Protein AF-A0A317SER2-F1 (afdb_monomer_lite)

Foldseek 3Di:
DDPPPPPPPDDFLLVLLVLLLVLLCLALLQELADPPQVVLSVLSLVLSLLSLVLCVQLCSLVPCPDNHDPSVVVCVPPVLSVLSSVLSVVSNCCSVPPVCCCPQQQKDFDDDPPDDPDPPPRDPVNVVSVVVSVVVVVVSCPDVPDDPPCPPPSPSGRIYRRDNVSNVVVSVSSVVSSVSSVVSPD

Secondary structure (DSSP, 8-state):
---------S-THHHHHHHHHHHHHHHHTT----TT-HHHHHHHHHHHHHHHHHHHHTTTTS--SSSTTHHHHHHTSHHHHHHHHHHHHHHHHHHH-HHHHHHTT-EEEE---TT--------HHHHHHHHHHHHHHHHHH-STTS-----TTS---EEEES-HHHHHHHHHHHHHHHHHHHHT--

Radius of gyration: 17.43 Å; chains: 1; bounding box: 41×38×54 Å

Structure (mmCIF, N/CA/C/O backbone):
data_AF-A0A317SER2-F1
#
_entry.id   AF-A0A317SER2-F1
#
loop_
_atom_site.group_PDB
_atom_site.id
_atom_site.type_symbol
_atom_site.label_atom_id
_atom_site.label_alt_id
_atom_site.label_comp_id
_atom_site.label_asym_id
_atom_site.label_entity_id
_atom_site.label_seq_id
_atom_site.pdbx_PDB_ins_code
_atom_site.Cartn_x
_atom_site.Cartn_y
_atom_site.Cartn_z
_atom_site.occupancy
_atom_site.B_iso_or_equiv
_atom_site.auth_seq_id
_atom_site.auth_comp_id
_atom_s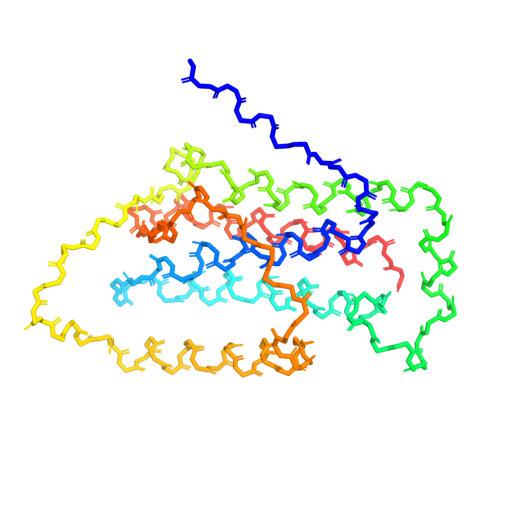ite.auth_asym_id
_atom_site.auth_atom_id
_atom_site.pdbx_PDB_model_num
ATOM 1 N N . MET A 1 1 ? -10.309 26.113 1.802 1.00 35.06 1 MET A N 1
ATOM 2 C CA . MET A 1 1 ? -8.865 26.349 2.024 1.00 35.06 1 MET A CA 1
ATOM 3 C C . MET A 1 1 ? -8.398 25.116 2.776 1.00 35.06 1 MET A C 1
ATOM 5 O O . MET A 1 1 ? -8.977 24.864 3.815 1.00 35.06 1 MET A O 1
ATOM 9 N N . GLU A 1 2 ? -7.559 24.222 2.274 1.00 30.69 2 GLU A N 1
ATOM 10 C CA . GLU A 1 2 ? -6.533 24.292 1.235 1.00 30.69 2 GLU A CA 1
ATOM 11 C C . GLU A 1 2 ? -6.626 23.046 0.342 1.00 30.69 2 GLU A C 1
ATOM 13 O O . GLU A 1 2 ? -6.864 21.941 0.820 1.00 30.69 2 GLU A O 1
ATOM 18 N N . VAL A 1 3 ? -6.447 23.218 -0.966 1.00 35.00 3 VAL A N 1
ATOM 19 C CA . VAL A 1 3 ? -6.121 22.102 -1.855 1.00 35.00 3 VAL A CA 1
ATOM 20 C C . VAL A 1 3 ? -4.692 21.692 -1.522 1.00 35.00 3 VAL A C 1
ATOM 22 O O . VAL A 1 3 ? -3.749 22.370 -1.922 1.00 35.00 3 VAL A O 1
ATOM 25 N N . ALA A 1 4 ? -4.529 20.606 -0.768 1.00 37.19 4 ALA A N 1
ATOM 26 C CA . ALA A 1 4 ? -3.243 19.942 -0.613 1.00 37.19 4 ALA A CA 1
ATOM 27 C C . ALA A 1 4 ? -2.902 19.262 -1.947 1.00 37.19 4 ALA A C 1
ATOM 29 O O . ALA A 1 4 ? -3.055 18.059 -2.138 1.00 37.19 4 ALA A O 1
ATOM 30 N N . SER A 1 5 ? -2.510 20.066 -2.933 1.00 40.19 5 SER A N 1
ATOM 31 C CA . SER A 1 5 ? -1.852 19.583 -4.134 1.00 40.19 5 SER A CA 1
ATOM 32 C C . SER A 1 5 ? -0.444 19.167 -3.729 1.00 40.19 5 SER A C 1
ATOM 34 O O . SER A 1 5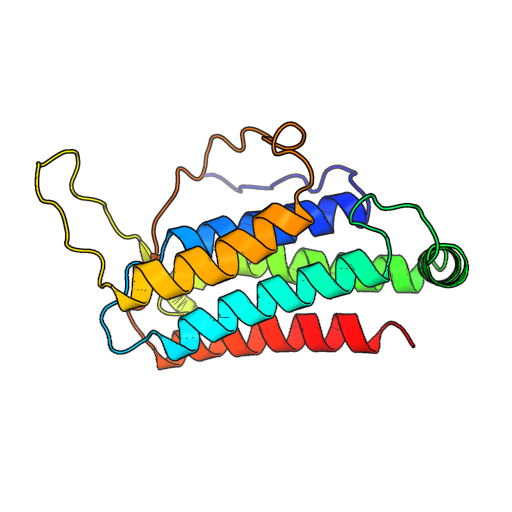 ? 0.500 19.951 -3.846 1.00 40.19 5 SER A O 1
ATOM 36 N N . THR A 1 6 ? -0.308 17.952 -3.198 1.00 46.72 6 THR A N 1
ATOM 37 C CA . THR A 1 6 ? 1.001 17.347 -2.984 1.00 46.72 6 THR A CA 1
ATOM 38 C C . THR A 1 6 ? 1.610 17.153 -4.360 1.00 46.72 6 THR A C 1
ATOM 40 O O . THR A 1 6 ? 1.170 16.339 -5.174 1.00 46.72 6 THR A O 1
ATOM 43 N N . VAL A 1 7 ? 2.578 18.009 -4.656 1.00 42.91 7 VAL A N 1
ATOM 44 C CA . VAL A 1 7 ? 3.359 17.969 -5.876 1.00 42.91 7 VAL A CA 1
ATOM 45 C C . VAL A 1 7 ? 4.003 16.584 -5.947 1.00 42.91 7 VAL A C 1
ATOM 47 O O . VAL A 1 7 ? 4.875 16.257 -5.146 1.00 42.91 7 VAL A O 1
ATOM 50 N N . ILE A 1 8 ? 3.574 15.755 -6.902 1.00 47.84 8 ILE A N 1
ATOM 51 C CA . ILE A 1 8 ? 4.295 14.541 -7.304 1.00 47.84 8 ILE A CA 1
ATOM 52 C C . ILE A 1 8 ? 5.538 15.026 -8.065 1.00 47.84 8 ILE A C 1
ATOM 54 O O . ILE A 1 8 ? 5.605 14.992 -9.292 1.00 47.84 8 ILE A O 1
ATOM 58 N N . THR A 1 9 ? 6.502 15.615 -7.359 1.00 41.88 9 THR A N 1
ATOM 59 C CA . THR A 1 9 ? 7.707 16.168 -7.978 1.00 41.88 9 THR A CA 1
ATOM 60 C C . THR A 1 9 ? 8.677 15.033 -8.276 1.00 41.88 9 THR A C 1
ATOM 62 O O . THR A 1 9 ? 9.353 14.512 -7.390 1.00 41.88 9 THR A O 1
ATOM 65 N N . THR A 1 10 ? 8.755 14.679 -9.561 1.00 41.88 10 THR A N 1
ATOM 66 C CA . THR A 1 10 ? 9.953 14.216 -10.300 1.00 41.88 10 THR A CA 1
ATOM 67 C C . THR A 1 10 ? 10.721 12.983 -9.821 1.00 41.88 10 THR A C 1
ATOM 69 O O . THR A 1 10 ? 11.695 12.595 -10.463 1.00 41.88 10 THR A O 1
ATOM 72 N N . ALA A 1 11 ? 10.331 12.316 -8.746 1.00 53.22 11 ALA A N 1
ATOM 73 C CA . ALA A 1 11 ? 10.964 11.067 -8.371 1.00 53.22 11 ALA A CA 1
ATOM 74 C C . ALA A 1 11 ? 10.290 9.964 -9.196 1.00 53.22 11 ALA A C 1
ATOM 76 O O . ALA A 1 11 ? 9.112 9.697 -8.990 1.00 53.22 11 ALA A O 1
ATOM 77 N N . GLY A 1 12 ? 10.992 9.384 -10.177 1.00 75.19 12 GLY A N 1
ATOM 78 C CA . GLY A 1 12 ? 10.482 8.276 -11.000 1.00 75.19 12 GLY A CA 1
ATOM 79 C C . GLY A 1 12 ? 9.990 7.081 -10.164 1.00 75.19 12 GLY A C 1
ATOM 80 O O . GLY A 1 12 ? 9.873 7.170 -8.950 1.00 75.19 12 GLY A O 1
ATOM 81 N N . VAL A 1 13 ? 9.736 5.926 -10.779 1.00 82.94 13 VAL A N 1
ATOM 82 C CA . VAL A 1 13 ? 9.144 4.741 -10.111 1.00 82.94 13 VAL A CA 1
ATOM 83 C C . VAL A 1 13 ? 9.723 4.443 -8.711 1.00 82.94 13 VAL A C 1
ATOM 85 O O . VAL A 1 13 ? 8.960 4.216 -7.779 1.00 82.94 13 VAL A O 1
ATOM 88 N N . VAL A 1 14 ? 11.045 4.565 -8.518 1.00 81.25 14 VAL A N 1
ATOM 89 C CA . VAL A 1 14 ? 11.724 4.442 -7.207 1.00 81.25 14 VAL A CA 1
ATOM 90 C C . VAL A 1 14 ? 11.146 5.385 -6.140 1.00 81.25 14 VAL A C 1
ATOM 92 O O . VAL A 1 14 ? 10.965 5.003 -4.988 1.00 81.25 14 VAL A O 1
ATOM 95 N N . GLY A 1 15 ? 10.907 6.648 -6.483 1.00 79.75 15 GLY A N 1
ATOM 96 C CA . GLY A 1 15 ? 10.359 7.648 -5.573 1.00 79.75 15 GLY A CA 1
ATOM 97 C C . GLY A 1 15 ? 8.935 7.335 -5.157 1.00 79.75 15 GLY A C 1
ATOM 98 O O . GLY A 1 15 ? 8.666 7.262 -3.964 1.00 79.75 15 GLY A O 1
ATOM 99 N N . LEU A 1 16 ? 8.070 7.084 -6.142 1.00 85.31 16 LEU A N 1
ATOM 100 C CA . LEU A 1 16 ? 6.682 6.679 -5.912 1.00 85.31 16 LEU A CA 1
ATOM 101 C C . LEU A 1 16 ? 6.595 5.405 -5.070 1.00 85.31 16 LEU A C 1
ATOM 103 O O . LEU A 1 16 ? 5.765 5.327 -4.177 1.00 85.31 16 LEU A O 1
ATOM 107 N N . PHE A 1 17 ? 7.481 4.440 -5.312 1.00 86.88 17 PHE A N 1
ATOM 108 C CA . PHE A 1 17 ? 7.568 3.214 -4.528 1.00 86.88 17 PHE A CA 1
ATOM 109 C C . PHE A 1 17 ? 7.906 3.494 -3.060 1.00 86.88 17 PHE A C 1
ATOM 111 O O . PHE A 1 17 ? 7.219 3.012 -2.164 1.00 86.88 17 PHE A O 1
ATOM 118 N N . ASN A 1 18 ? 8.922 4.324 -2.804 1.00 83.31 18 ASN A N 1
ATOM 119 C CA . ASN A 1 18 ? 9.279 4.707 -1.437 1.00 83.31 18 ASN A CA 1
ATOM 120 C C . ASN A 1 18 ? 8.138 5.466 -0.743 1.00 83.31 18 ASN A C 1
ATOM 122 O O . ASN A 1 18 ? 7.844 5.174 0.412 1.00 83.31 18 ASN A O 1
ATOM 126 N N . THR A 1 19 ? 7.474 6.390 -1.443 1.00 84.00 19 THR A N 1
ATOM 127 C CA . THR A 1 19 ? 6.312 7.113 -0.907 1.00 84.00 19 THR A CA 1
ATOM 128 C C . THR A 1 19 ? 5.148 6.166 -0.627 1.00 84.00 19 THR A C 1
ATOM 130 O O . THR A 1 19 ? 4.556 6.249 0.441 1.00 84.00 19 THR A O 1
ATOM 133 N N . ALA A 1 20 ? 4.858 5.217 -1.523 1.00 88.94 20 ALA A N 1
ATOM 134 C CA . ALA A 1 20 ? 3.832 4.201 -1.305 1.00 88.94 20 ALA A CA 1
ATOM 135 C C . ALA A 1 20 ? 4.109 3.396 -0.024 1.00 88.94 20 ALA A C 1
ATOM 137 O O . ALA A 1 20 ? 3.214 3.232 0.794 1.00 88.94 20 ALA A O 1
ATOM 138 N N . LEU A 1 21 ? 5.352 2.956 0.205 1.00 86.19 21 LEU A N 1
ATOM 139 C CA . LEU A 1 21 ? 5.732 2.263 1.444 1.00 86.19 21 LEU A CA 1
ATOM 140 C C . LEU A 1 21 ? 5.594 3.134 2.697 1.00 86.19 21 LEU A C 1
ATOM 142 O O . LEU A 1 21 ? 5.225 2.624 3.754 1.00 86.19 21 LEU A O 1
ATOM 146 N N . GLU A 1 22 ? 5.913 4.422 2.584 1.00 80.62 22 GLU A N 1
ATOM 147 C CA . GLU A 1 22 ? 5.822 5.381 3.683 1.00 80.62 22 GLU A CA 1
ATOM 148 C C . GLU A 1 22 ? 4.365 5.623 4.100 1.00 80.62 22 GLU A C 1
ATOM 150 O O . GLU A 1 22 ? 4.055 5.580 5.288 1.00 80.62 22 GLU A O 1
ATOM 155 N N . VAL A 1 23 ? 3.439 5.762 3.146 1.00 80.56 23 VAL A N 1
ATOM 156 C CA . VAL A 1 23 ? 2.019 5.978 3.476 1.00 80.56 23 VAL A CA 1
ATOM 157 C C . VAL A 1 23 ? 1.363 4.760 4.135 1.00 80.56 23 VAL A C 1
ATOM 159 O O . VAL A 1 23 ? 0.421 4.916 4.912 1.00 80.56 23 VAL A O 1
ATOM 162 N N . PHE A 1 24 ? 1.884 3.544 3.917 1.00 81.69 24 PHE A N 1
ATOM 163 C CA . PHE A 1 24 ? 1.461 2.383 4.705 1.00 81.69 24 PHE A CA 1
ATOM 164 C C . PHE A 1 24 ? 1.835 2.528 6.191 1.00 81.69 24 PHE A C 1
ATOM 166 O O . PHE A 1 24 ? 1.042 2.130 7.043 1.00 81.69 24 PHE A O 1
ATOM 173 N N . ASP A 1 25 ? 2.996 3.111 6.527 1.00 73.44 25 ASP A N 1
ATOM 174 C CA . ASP A 1 25 ? 3.402 3.334 7.928 1.00 73.44 25 ASP A CA 1
ATOM 175 C C . ASP A 1 25 ? 2.403 4.252 8.660 1.00 73.44 25 ASP A C 1
ATOM 177 O O . ASP A 1 25 ? 2.150 4.080 9.859 1.00 73.44 25 ASP A O 1
ATOM 181 N N . TYR A 1 26 ? 1.791 5.200 7.941 1.00 69.44 26 TYR A N 1
ATOM 182 C CA . TYR A 1 26 ? 0.789 6.115 8.495 1.00 69.44 26 TYR A CA 1
ATOM 183 C C . TYR A 1 26 ? -0.517 5.410 8.865 1.00 69.44 26 TYR A C 1
ATOM 185 O O . TYR A 1 26 ? -1.143 5.786 9.851 1.00 69.44 26 TYR A O 1
ATOM 193 N N . VAL A 1 27 ? -0.907 4.364 8.130 1.00 66.62 27 VAL A N 1
ATOM 194 C CA . VAL A 1 27 ? -2.104 3.558 8.434 1.00 66.62 27 VAL A CA 1
ATOM 195 C C . VAL A 1 27 ? -1.798 2.435 9.440 1.00 66.62 27 VAL A C 1
ATOM 197 O O . VAL A 1 27 ? -2.668 2.059 10.223 1.00 66.62 27 VAL A O 1
ATOM 200 N N . GLN A 1 28 ? -0.557 1.935 9.489 1.00 60.69 28 GLN A N 1
ATOM 201 C CA . GLN A 1 28 ? -0.135 0.819 10.353 1.00 60.69 28 GLN A CA 1
ATOM 202 C C . GLN A 1 28 ? 0.301 1.230 11.769 1.00 60.69 28 GLN A C 1
ATOM 204 O O . GLN A 1 28 ? -0.043 0.552 12.734 1.00 60.69 28 GLN A O 1
ATOM 209 N N . SER A 1 29 ? 0.995 2.363 11.947 1.00 50.16 29 SER A N 1
ATOM 210 C CA . SER A 1 29 ? 1.300 2.907 13.296 1.00 50.16 29 SER A CA 1
ATOM 211 C C . SER A 1 29 ? 0.042 3.356 14.061 1.00 50.16 29 SER A C 1
ATOM 213 O O . SER A 1 29 ? 0.057 3.658 15.258 1.00 50.16 29 SER A O 1
ATOM 215 N N . ALA A 1 30 ? -1.070 3.363 13.339 1.00 46.56 30 ALA A N 1
ATOM 216 C CA . ALA A 1 30 ? -2.315 4.009 13.654 1.00 46.56 30 ALA A CA 1
ATOM 217 C C . ALA A 1 30 ? -3.297 3.131 14.445 1.00 46.56 30 ALA A C 1
ATOM 219 O O . ALA A 1 30 ? -4.279 3.595 15.012 1.00 46.56 30 ALA A O 1
ATOM 220 N N . ALA A 1 31 ? -2.978 1.859 14.538 1.00 50.66 31 ALA A N 1
ATOM 221 C CA . ALA A 1 31 ? -3.925 0.777 14.544 1.00 50.66 31 ALA A CA 1
ATOM 222 C C . ALA A 1 31 ? -3.887 0.023 15.886 1.00 50.66 31 ALA A C 1
ATOM 224 O O . ALA A 1 31 ? -3.629 -1.175 15.942 1.00 50.66 31 ALA A O 1
ATOM 225 N N . ALA A 1 32 ? -4.070 0.729 17.005 1.00 46.41 32 ALA A N 1
ATOM 226 C CA . ALA A 1 32 ? -4.256 0.050 18.288 1.00 46.41 32 ALA A CA 1
ATOM 227 C C . ALA A 1 32 ? -5.691 -0.471 18.333 1.00 46.41 32 ALA A C 1
ATOM 229 O O . ALA A 1 32 ? -6.642 0.278 18.566 1.00 46.41 32 ALA A O 1
ATOM 230 N N . PHE A 1 33 ? -5.853 -1.737 17.982 1.00 53.31 33 PHE A N 1
ATOM 231 C CA . PHE A 1 33 ? -7.161 -2.324 17.746 1.00 53.31 33 PHE A CA 1
ATOM 232 C C . PHE A 1 33 ? -7.663 -3.089 18.970 1.00 53.31 33 PHE A C 1
ATOM 234 O O . PHE A 1 33 ? -6.891 -3.569 19.790 1.00 53.31 33 PHE A O 1
ATOM 241 N N . GLY A 1 34 ? -8.979 -3.220 19.114 1.00 51.56 34 GLY A N 1
ATOM 242 C CA . GLY A 1 34 ? -9.534 -4.272 19.968 1.00 51.56 34 GLY A CA 1
ATOM 243 C C . GLY A 1 34 ? -9.217 -5.653 19.378 1.00 51.56 34 GLY A C 1
ATOM 244 O O . GLY A 1 34 ? -8.978 -5.765 18.173 1.00 51.56 34 GLY A O 1
ATOM 245 N N . SER A 1 35 ? -9.262 -6.705 20.199 1.00 55.91 35 SER A N 1
ATOM 246 C CA . SER A 1 35 ? -8.952 -8.097 19.808 1.00 55.91 35 SER A CA 1
ATOM 247 C C . SER A 1 35 ? -9.759 -8.633 18.611 1.00 55.91 35 SER A C 1
ATOM 249 O O . SER A 1 35 ? -9.416 -9.656 18.030 1.00 55.91 35 SER A O 1
ATOM 251 N N . THR A 1 36 ? -10.830 -7.953 18.200 1.00 57.69 36 THR A N 1
ATOM 252 C CA . THR A 1 36 ? -11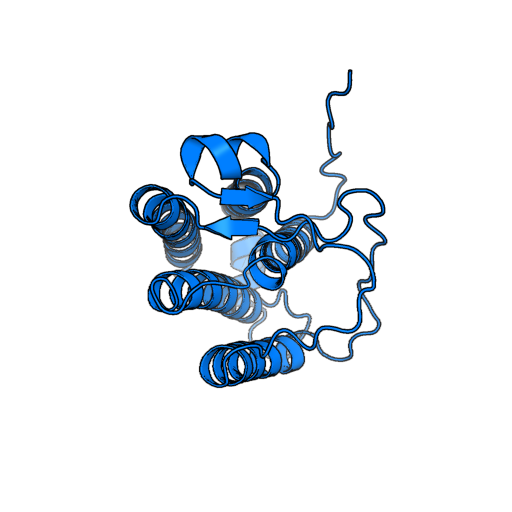.753 -8.403 17.152 1.00 57.69 36 THR A CA 1
ATOM 253 C C . THR A 1 36 ? -11.267 -8.202 15.711 1.00 57.69 36 THR A C 1
ATOM 255 O O . THR A 1 36 ? -11.874 -8.763 14.805 1.00 57.69 36 THR A O 1
ATOM 258 N N . HIS A 1 37 ? -10.201 -7.429 15.460 1.00 66.62 37 HIS A N 1
ATOM 259 C CA . HIS A 1 37 ? -9.849 -6.988 14.093 1.00 66.62 37 HIS A CA 1
ATOM 260 C C . HIS A 1 37 ? -8.436 -7.376 13.618 1.00 66.62 37 HIS A C 1
ATOM 262 O O . HIS A 1 37 ? -8.003 -6.957 12.541 1.00 66.62 37 HIS A O 1
ATOM 268 N N . GLU A 1 38 ? -7.731 -8.218 14.375 1.00 70.69 38 GLU A N 1
ATOM 269 C CA . GLU A 1 38 ? -6.323 -8.584 14.141 1.00 70.69 38 GLU A CA 1
ATOM 270 C C . GLU A 1 38 ? -6.077 -9.206 12.753 1.00 70.69 38 GLU A C 1
ATOM 272 O O . GLU A 1 38 ? -5.072 -8.927 12.101 1.00 70.69 38 GLU A O 1
ATOM 277 N N . VAL A 1 39 ? -7.028 -9.987 12.229 1.00 79.44 39 VAL A N 1
ATOM 278 C CA . VAL A 1 39 ? -6.888 -10.642 10.915 1.00 79.44 39 VAL A CA 1
ATOM 279 C C . VAL A 1 39 ? -6.815 -9.633 9.766 1.00 79.44 39 VAL A C 1
ATOM 281 O O . VAL A 1 39 ? -6.024 -9.809 8.840 1.00 79.44 39 VAL A O 1
ATOM 284 N N . LEU A 1 40 ? -7.642 -8.583 9.779 1.00 79.06 40 LEU A N 1
ATOM 285 C CA . LEU A 1 40 ? -7.633 -7.581 8.706 1.00 79.06 40 LEU A CA 1
ATOM 286 C C . LEU A 1 40 ? -6.391 -6.690 8.783 1.00 79.06 40 LEU A C 1
ATOM 288 O O . LEU A 1 40 ? -5.869 -6.294 7.743 1.00 79.06 40 LEU A O 1
ATOM 292 N N . GLN A 1 41 ? -5.876 -6.453 9.990 1.00 76.12 41 GLN A N 1
ATOM 293 C CA . GLN A 1 41 ? -4.599 -5.773 10.192 1.00 76.12 41 GLN A CA 1
ATOM 294 C C . GLN A 1 41 ? -3.447 -6.561 9.567 1.00 76.12 41 GLN A C 1
ATOM 296 O O . GLN A 1 41 ? -2.698 -6.015 8.758 1.00 76.12 41 GLN A O 1
ATOM 301 N N . VAL A 1 42 ? -3.348 -7.858 9.878 1.00 81.81 42 VAL A N 1
ATOM 302 C CA . VAL A 1 42 ? -2.336 -8.741 9.282 1.00 81.81 42 VAL A CA 1
ATOM 303 C C . VAL A 1 42 ? -2.416 -8.705 7.759 1.00 81.81 42 VAL A C 1
ATOM 305 O O . VAL A 1 42 ? -1.386 -8.717 7.097 1.00 81.81 42 VAL A O 1
ATOM 308 N N . LYS A 1 43 ? -3.616 -8.600 7.178 1.00 87.88 43 LYS A N 1
ATOM 309 C CA . LYS A 1 43 ? -3.756 -8.488 5.723 1.00 87.88 43 LYS A CA 1
ATOM 310 C C . LYS A 1 43 ? -3.189 -7.180 5.159 1.00 87.88 43 LYS A C 1
ATOM 312 O O . LYS A 1 43 ? -2.532 -7.247 4.130 1.00 87.88 43 LYS A O 1
ATOM 317 N N . ILE A 1 44 ? -3.361 -6.024 5.813 1.00 86.69 44 ILE A N 1
ATOM 318 C CA . ILE A 1 44 ? -2.691 -4.781 5.368 1.00 86.69 44 ILE A CA 1
ATOM 319 C C . ILE A 1 44 ? -1.168 -4.923 5.444 1.00 86.69 44 ILE A C 1
ATOM 321 O O . ILE A 1 44 ? -0.466 -4.532 4.512 1.00 86.69 44 ILE A O 1
ATOM 325 N N . GLU A 1 45 ? -0.654 -5.498 6.531 1.00 84.56 45 GLU A N 1
ATOM 326 C CA . GLU A 1 45 ? 0.780 -5.772 6.681 1.00 84.56 45 GLU A CA 1
ATOM 327 C C . GLU A 1 45 ? 1.300 -6.700 5.576 1.00 84.56 45 GLU A C 1
ATOM 329 O O . GLU A 1 45 ? 2.334 -6.428 4.966 1.00 84.56 45 GLU A O 1
ATOM 334 N N . VAL A 1 46 ? 0.544 -7.750 5.245 1.00 88.75 46 VAL A N 1
ATOM 335 C CA . VAL A 1 46 ? 0.842 -8.635 4.115 1.00 88.75 46 VAL A CA 1
ATOM 336 C C . VAL A 1 46 ? 0.892 -7.852 2.806 1.00 88.75 46 VAL A C 1
ATOM 338 O O . VAL A 1 46 ? 1.839 -8.038 2.047 1.00 88.75 46 VAL A O 1
ATOM 341 N N . GLU A 1 47 ? -0.049 -6.944 2.537 1.00 93.00 47 GLU A N 1
ATOM 342 C CA . GLU A 1 47 ? -0.014 -6.146 1.305 1.00 93.00 47 GLU A CA 1
ATOM 343 C C . GLU A 1 47 ? 1.207 -5.214 1.238 1.00 93.00 47 GLU A C 1
ATOM 345 O O . GLU A 1 47 ? 1.832 -5.093 0.181 1.00 93.00 47 GLU A O 1
ATOM 350 N N . LYS A 1 48 ? 1.642 -4.630 2.358 1.00 90.25 48 LYS A N 1
ATOM 351 C CA . LYS A 1 48 ? 2.902 -3.872 2.386 1.00 90.25 48 LYS A CA 1
ATOM 352 C C . LYS A 1 48 ? 4.115 -4.767 2.127 1.00 90.25 48 LYS A C 1
ATOM 354 O O . LYS A 1 48 ? 4.996 -4.398 1.353 1.00 90.25 48 LYS A O 1
ATOM 359 N N . VAL A 1 49 ? 4.166 -5.955 2.733 1.00 88.44 49 VAL A N 1
ATOM 360 C CA . VAL A 1 49 ? 5.236 -6.939 2.489 1.00 88.44 49 VAL A CA 1
ATOM 361 C C . VAL A 1 49 ? 5.259 -7.389 1.029 1.00 88.44 49 VAL A C 1
ATOM 363 O O . VAL A 1 49 ? 6.335 -7.505 0.448 1.00 88.44 49 VAL A O 1
ATOM 366 N N . ARG A 1 50 ? 4.098 -7.595 0.401 1.00 92.25 50 ARG A N 1
ATOM 367 C CA . ARG A 1 50 ? 4.008 -7.926 -1.027 1.00 92.25 50 ARG A CA 1
ATOM 368 C C . ARG A 1 50 ? 4.577 -6.815 -1.903 1.00 92.25 50 ARG A C 1
ATOM 370 O O . ARG A 1 50 ? 5.357 -7.118 -2.802 1.00 92.25 50 ARG A O 1
ATOM 377 N N . LEU A 1 51 ? 4.253 -5.557 -1.600 1.00 91.31 51 LEU A N 1
ATOM 378 C CA . LEU A 1 51 ? 4.822 -4.408 -2.301 1.00 91.31 51 LEU A CA 1
ATOM 379 C C . LEU A 1 51 ? 6.347 -4.349 -2.124 1.00 91.31 51 LEU A C 1
ATOM 381 O O . LEU A 1 51 ? 7.068 -4.151 -3.098 1.00 91.31 51 LEU A O 1
ATOM 385 N N . LEU A 1 52 ? 6.852 -4.588 -0.910 1.00 88.12 52 LEU A N 1
ATOM 386 C CA . LEU A 1 52 ? 8.292 -4.655 -0.640 1.00 88.12 52 LEU A CA 1
ATOM 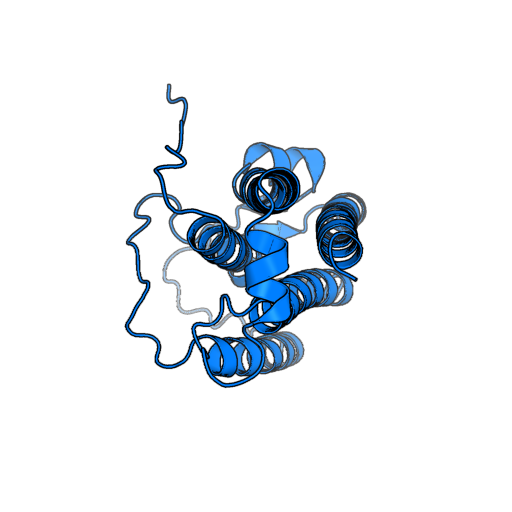387 C C . LEU A 1 52 ? 8.981 -5.734 -1.469 1.00 88.12 52 LEU A C 1
ATOM 389 O O . LEU A 1 52 ? 9.935 -5.422 -2.175 1.00 88.12 52 LEU A O 1
ATOM 393 N N . ILE A 1 53 ? 8.485 -6.974 -1.410 1.00 85.88 53 ILE A N 1
ATOM 394 C CA . ILE A 1 53 ? 9.024 -8.109 -2.171 1.00 85.88 53 ILE A CA 1
ATOM 395 C C . ILE A 1 53 ? 9.043 -7.770 -3.659 1.00 85.88 53 ILE A C 1
ATOM 397 O O . ILE A 1 53 ? 10.072 -7.957 -4.304 1.00 85.88 53 ILE A O 1
ATOM 401 N N . TRP A 1 54 ? 7.943 -7.231 -4.187 1.00 88.75 54 TRP A N 1
ATOM 402 C CA . TRP A 1 54 ? 7.874 -6.783 -5.574 1.00 88.75 54 TRP A CA 1
ATOM 403 C C . TRP A 1 54 ? 8.984 -5.769 -5.885 1.00 88.75 54 TRP A C 1
ATOM 405 O O . TRP A 1 54 ? 9.728 -5.963 -6.841 1.00 88.75 54 TRP A O 1
ATOM 415 N N . GLY A 1 55 ? 9.187 -4.765 -5.026 1.00 83.81 55 GLY A N 1
ATOM 416 C CA . GLY A 1 55 ? 10.267 -3.787 -5.160 1.00 83.81 55 GLY A CA 1
ATOM 417 C C . GLY A 1 55 ? 11.671 -4.401 -5.165 1.00 83.81 55 GLY A C 1
ATOM 418 O O . GLY A 1 55 ? 12.518 -3.948 -5.930 1.00 83.81 55 GLY A O 1
ATOM 419 N N . GLN A 1 56 ? 11.921 -5.451 -4.374 1.00 79.75 56 GLN A N 1
ATOM 420 C CA . GLN A 1 56 ? 13.193 -6.194 -4.415 1.00 79.75 56 GLN A CA 1
ATOM 421 C C . GLN A 1 56 ? 13.363 -6.950 -5.728 1.00 79.75 56 GLN A C 1
ATOM 423 O O . GLN A 1 56 ? 14.437 -6.938 -6.323 1.00 79.75 56 GLN A O 1
ATOM 428 N N . TRP A 1 57 ? 12.295 -7.602 -6.193 1.00 77.94 57 TRP A N 1
ATOM 429 C CA . TRP A 1 57 ? 12.298 -8.344 -7.451 1.00 77.94 57 TRP A CA 1
ATOM 430 C C . TRP A 1 57 ? 12.690 -7.471 -8.639 1.00 77.94 57 TRP A C 1
ATOM 432 O O . TRP A 1 57 ? 13.386 -7.950 -9.530 1.00 77.94 57 TRP A O 1
ATOM 442 N N . ILE A 1 58 ? 12.297 -6.199 -8.619 1.00 76.69 58 ILE A N 1
ATOM 443 C CA . ILE A 1 58 ? 12.634 -5.233 -9.665 1.00 76.69 58 ILE A CA 1
ATOM 444 C C . ILE A 1 58 ? 13.832 -4.325 -9.336 1.00 76.69 58 ILE A C 1
ATOM 446 O O . ILE A 1 58 ? 14.085 -3.366 -10.059 1.00 76.69 58 ILE A O 1
ATOM 450 N N . GLY A 1 59 ? 14.567 -4.594 -8.251 1.00 73.75 59 GLY A N 1
ATOM 451 C CA . GLY A 1 59 ? 15.798 -3.872 -7.905 1.00 73.75 59 GLY A CA 1
ATOM 452 C C . GLY A 1 59 ? 15.612 -2.448 -7.357 1.00 73.75 59 GLY A C 1
ATOM 453 O O . GLY A 1 59 ? 16.554 -1.656 -7.366 1.00 73.75 59 GLY A O 1
ATOM 454 N N . LEU A 1 60 ? 14.425 -2.088 -6.853 1.00 73.88 60 LEU A N 1
ATOM 455 C CA . LEU A 1 60 ? 14.180 -0.775 -6.229 1.00 73.88 60 LEU A CA 1
ATOM 456 C C . LEU A 1 60 ? 14.707 -0.666 -4.788 1.00 73.88 60 LEU A C 1
ATOM 458 O O . LEU A 1 60 ? 14.697 0.432 -4.225 1.00 73.88 60 LEU A O 1
ATOM 462 N N . ASP A 1 61 ? 15.160 -1.768 -4.186 1.00 63.78 61 ASP A N 1
ATOM 463 C CA . ASP A 1 61 ? 15.698 -1.804 -2.819 1.00 63.78 61 ASP A CA 1
ATOM 464 C C . ASP A 1 61 ? 17.173 -1.362 -2.724 1.00 63.78 61 ASP A C 1
ATOM 466 O O . ASP A 1 61 ? 17.733 -1.265 -1.633 1.00 63.78 61 ASP A O 1
ATOM 470 N N . GLY A 1 62 ? 17.798 -1.031 -3.860 1.00 56.44 62 GLY A N 1
ATOM 471 C CA . GLY A 1 62 ? 19.186 -0.575 -3.921 1.00 56.44 62 GLY A CA 1
ATOM 472 C C . GLY A 1 62 ? 20.220 -1.695 -3.795 1.00 56.44 62 GLY A C 1
ATOM 473 O O . GLY A 1 62 ? 21.416 -1.402 -3.843 1.00 56.44 62 GLY A O 1
ATOM 474 N N . SER A 1 63 ? 19.791 -2.958 -3.686 1.00 55.28 63 SER A N 1
ATOM 475 C CA . SER A 1 63 ? 20.665 -4.124 -3.808 1.00 55.28 63 SER A CA 1
ATOM 476 C C . SER A 1 63 ? 20.891 -4.426 -5.294 1.00 55.28 63 SER A C 1
ATOM 478 O O . SER A 1 63 ? 20.289 -5.300 -5.904 1.00 55.28 63 SER A O 1
ATOM 480 N N . ALA A 1 64 ? 21.754 -3.623 -5.918 1.00 47.81 64 ALA A N 1
ATOM 481 C CA . ALA A 1 64 ? 22.074 -3.708 -7.345 1.00 47.81 64 ALA A CA 1
ATOM 482 C C . ALA A 1 64 ? 22.798 -5.010 -7.758 1.00 47.81 64 ALA A C 1
ATOM 484 O O . ALA A 1 64 ? 23.112 -5.191 -8.932 1.00 47.81 64 ALA A O 1
ATOM 485 N N . ASP A 1 65 ? 23.053 -5.929 -6.827 1.00 50.53 65 ASP A N 1
ATOM 486 C CA . ASP A 1 65 ? 23.781 -7.155 -7.108 1.00 50.53 65 ASP A CA 1
ATOM 487 C C . ASP A 1 65 ? 22.825 -8.288 -7.524 1.00 50.53 65 ASP A C 1
ATOM 489 O O . ASP A 1 65 ? 22.157 -8.923 -6.711 1.00 50.53 65 ASP A O 1
ATOM 493 N N . GLN A 1 66 ? 22.865 -8.583 -8.829 1.00 47.94 66 GLN A N 1
ATOM 494 C CA . GLN A 1 66 ? 22.638 -9.900 -9.456 1.00 47.94 66 GLN A CA 1
ATOM 495 C C . GLN A 1 66 ? 21.238 -10.262 -9.997 1.00 47.94 66 GLN A C 1
ATOM 497 O O . GLN A 1 66 ? 21.100 -11.334 -10.583 1.00 47.94 66 GLN A O 1
ATOM 502 N N . ARG A 1 67 ? 20.217 -9.394 -9.926 1.00 49.84 67 ARG A N 1
ATOM 503 C CA . ARG A 1 67 ? 18.925 -9.607 -10.646 1.00 49.84 67 ARG A CA 1
ATOM 504 C C . ARG A 1 67 ? 18.598 -8.561 -11.725 1.00 49.84 67 ARG A C 1
ATOM 506 O O . ARG A 1 67 ? 17.549 -8.637 -12.357 1.00 49.84 67 ARG A O 1
ATOM 513 N N . GLY A 1 68 ? 19.497 -7.598 -11.928 1.00 49.94 68 GLY A N 1
ATOM 514 C CA . GLY A 1 68 ? 19.203 -6.276 -12.484 1.00 49.94 68 GLY A CA 1
ATOM 515 C C . GLY A 1 68 ? 19.285 -6.063 -13.997 1.00 49.94 68 GLY A C 1
ATOM 516 O O . GLY A 1 68 ? 19.153 -4.915 -14.389 1.00 49.94 68 GLY A O 1
ATOM 517 N N . ASP A 1 69 ? 19.462 -7.072 -14.850 1.00 53.25 69 ASP A N 1
ATOM 518 C CA . ASP A 1 69 ? 19.523 -6.802 -16.303 1.00 53.25 69 ASP A CA 1
ATOM 519 C C . ASP A 1 69 ? 18.139 -6.912 -16.959 1.00 53.25 69 ASP A C 1
ATOM 521 O O . ASP A 1 69 ? 17.596 -5.922 -17.442 1.00 53.25 69 ASP A O 1
ATOM 525 N N . ALA A 1 70 ? 17.477 -8.069 -16.866 1.00 53.72 70 ALA A N 1
ATOM 526 C CA . ALA A 1 70 ? 16.204 -8.292 -17.561 1.00 53.72 70 ALA A CA 1
ATOM 527 C C . ALA A 1 70 ? 15.042 -7.414 -17.052 1.00 53.72 70 ALA A C 1
ATOM 529 O O . ALA A 1 70 ? 14.181 -7.015 -17.829 1.00 53.72 70 ALA A O 1
ATOM 530 N N . VAL A 1 71 ? 14.982 -7.101 -15.752 1.00 56.16 71 VAL A N 1
ATOM 531 C CA . VAL A 1 71 ? 13.862 -6.318 -15.190 1.00 56.16 71 VAL A CA 1
ATOM 532 C C . VAL A 1 71 ? 14.064 -4.810 -15.356 1.00 56.16 71 VAL A C 1
ATOM 534 O O . VAL A 1 71 ? 13.090 -4.095 -15.598 1.00 56.16 71 VAL A O 1
ATOM 537 N N . ASN A 1 72 ? 15.312 -4.328 -15.310 1.00 59.75 72 ASN A N 1
ATOM 538 C CA . ASN A 1 72 ? 15.611 -2.948 -15.701 1.00 59.75 72 ASN A CA 1
ATOM 539 C C . ASN A 1 72 ? 15.281 -2.735 -17.187 1.00 59.75 72 ASN A C 1
ATOM 541 O O . ASN A 1 72 ? 14.594 -1.769 -17.506 1.00 59.75 72 ASN A O 1
ATOM 545 N N . GLU A 1 73 ? 15.607 -3.695 -18.063 1.00 63.62 73 GLU A N 1
ATOM 546 C CA . GLU A 1 73 ? 15.194 -3.671 -19.477 1.00 63.62 73 GLU A CA 1
ATOM 547 C C . GLU A 1 73 ? 13.662 -3.686 -19.666 1.00 63.62 73 GLU A C 1
ATOM 549 O O . GLU A 1 73 ? 13.126 -3.102 -20.612 1.00 63.62 73 GLU A O 1
ATOM 554 N N . VAL A 1 74 ? 12.912 -4.345 -18.774 1.00 65.19 74 VAL A N 1
ATOM 555 C CA . VAL A 1 74 ? 11.439 -4.338 -18.807 1.00 65.19 74 VAL A CA 1
ATOM 556 C C . VAL A 1 74 ? 10.883 -2.976 -18.374 1.00 65.19 74 VAL A C 1
ATOM 558 O O . VAL A 1 74 ? 9.958 -2.467 -19.011 1.00 65.19 74 VAL A O 1
ATOM 561 N N . LEU A 1 75 ? 11.456 -2.346 -17.343 1.00 69.44 75 LEU A N 1
ATOM 562 C CA . LEU A 1 75 ? 11.061 -1.005 -16.889 1.00 69.44 75 LEU A CA 1
ATOM 563 C C . LEU A 1 75 ? 11.583 0.139 -17.778 1.00 69.44 75 LEU A C 1
ATOM 565 O O . LEU A 1 75 ? 11.091 1.265 -17.652 1.00 69.44 75 LEU A O 1
ATOM 569 N N . ASP A 1 76 ? 12.486 -0.142 -18.721 1.00 72.50 76 ASP A N 1
ATOM 570 C CA . ASP A 1 76 ? 12.852 0.781 -19.804 1.00 72.50 76 ASP A CA 1
ATOM 571 C C . ASP A 1 76 ? 11.705 0.988 -20.804 1.00 72.50 76 ASP A C 1
ATOM 573 O O . ASP A 1 76 ? 11.650 1.998 -21.513 1.00 72.50 76 ASP A O 1
ATOM 577 N N . ARG A 1 77 ? 10.723 0.076 -20.833 1.00 83.19 77 ARG A N 1
ATOM 578 C CA . ARG A 1 77 ? 9.519 0.242 -21.650 1.00 83.19 77 ARG A CA 1
ATOM 579 C C . ARG A 1 77 ? 8.609 1.304 -21.036 1.00 83.19 77 ARG A C 1
ATOM 581 O O . ARG A 1 77 ? 7.982 1.093 -19.998 1.00 83.19 77 ARG A O 1
ATOM 588 N N . GLU A 1 78 ? 8.468 2.428 -21.732 1.00 84.56 78 GLU A N 1
ATOM 589 C CA . GLU A 1 78 ? 7.720 3.603 -21.262 1.00 84.56 78 GLU A CA 1
ATOM 590 C C . GLU A 1 78 ? 6.277 3.291 -20.823 1.00 84.56 78 GLU A C 1
ATOM 592 O O . GLU A 1 78 ? 5.802 3.813 -19.809 1.00 84.56 78 GLU A O 1
ATOM 597 N N . TYR A 1 79 ? 5.586 2.394 -21.534 1.00 85.69 79 TYR A N 1
ATOM 598 C CA . TYR A 1 79 ? 4.218 2.004 -21.187 1.00 85.69 79 TYR A CA 1
ATOM 599 C C . TYR A 1 79 ? 4.142 1.217 -19.868 1.00 85.69 79 TYR A C 1
ATOM 601 O O . TYR A 1 79 ? 3.230 1.457 -19.077 1.00 85.69 79 TYR A O 1
ATOM 609 N N . LEU A 1 80 ? 5.109 0.334 -19.583 1.00 87.38 80 LEU A N 1
ATOM 610 C CA . LEU A 1 80 ? 5.169 -0.393 -18.307 1.00 87.38 80 LEU A CA 1
ATOM 611 C C . LEU A 1 80 ? 5.532 0.547 -17.168 1.00 87.38 80 LEU A C 1
ATOM 613 O O . LEU A 1 80 ? 4.881 0.526 -16.126 1.00 87.38 80 LEU A O 1
ATOM 617 N N . LYS A 1 81 ? 6.506 1.433 -17.388 1.00 85.88 81 LYS A N 1
ATOM 618 C CA . LYS A 1 81 ? 6.874 2.470 -16.421 1.00 85.88 81 LYS A CA 1
ATOM 619 C C . LYS A 1 81 ? 5.675 3.339 -16.040 1.00 85.88 81 LYS A C 1
ATOM 621 O O . LYS A 1 81 ? 5.466 3.609 -14.859 1.00 85.88 81 LYS A O 1
ATOM 626 N N . THR A 1 82 ? 4.870 3.732 -17.026 1.00 89.38 82 THR A N 1
ATOM 627 C CA . THR A 1 82 ? 3.638 4.505 -16.818 1.00 89.38 82 THR A CA 1
ATOM 628 C C . THR A 1 82 ? 2.590 3.710 -16.038 1.00 89.38 82 THR A C 1
ATOM 630 O O . THR A 1 82 ? 2.022 4.235 -15.081 1.00 89.38 82 THR A O 1
ATOM 633 N N . ALA A 1 83 ? 2.362 2.441 -16.388 1.00 91.56 83 ALA A N 1
ATOM 634 C CA . ALA A 1 83 ? 1.402 1.581 -15.692 1.00 91.56 83 ALA A CA 1
ATOM 635 C C . ALA A 1 83 ? 1.794 1.344 -14.223 1.00 91.56 83 ALA A C 1
ATOM 637 O O . ALA A 1 83 ? 0.977 1.527 -13.320 1.00 91.56 83 ALA A O 1
ATOM 638 N N . VAL A 1 84 ? 3.065 1.017 -13.977 1.00 91.62 84 VAL A N 1
ATOM 639 C CA . VAL A 1 84 ? 3.626 0.836 -12.633 1.00 91.62 84 VAL A CA 1
ATOM 640 C C . VAL A 1 84 ? 3.517 2.125 -11.820 1.00 91.62 84 VAL A C 1
ATOM 642 O O . VAL A 1 84 ? 3.038 2.097 -10.688 1.00 91.62 84 VAL A O 1
ATOM 645 N N . ALA A 1 85 ? 3.904 3.268 -12.395 1.00 90.69 85 ALA A N 1
ATOM 646 C CA . ALA A 1 85 ? 3.764 4.560 -11.729 1.00 90.69 85 ALA A CA 1
ATOM 647 C C . ALA A 1 85 ? 2.299 4.858 -11.368 1.00 90.69 85 ALA A C 1
ATOM 649 O O . ALA A 1 85 ? 2.028 5.300 -10.253 1.00 90.69 85 ALA A O 1
ATOM 650 N N . GLY A 1 86 ? 1.356 4.566 -12.270 1.00 92.75 86 GLY A N 1
ATOM 651 C CA . GLY A 1 86 ? -0.077 4.715 -12.020 1.00 92.75 86 GLY A CA 1
ATOM 652 C C . GLY A 1 86 ? -0.561 3.899 -10.819 1.00 92.75 86 GLY A C 1
ATOM 653 O O . GLY A 1 86 ? -1.227 4.443 -9.941 1.00 92.75 86 GLY A O 1
ATOM 654 N N . LEU A 1 87 ? -0.166 2.626 -10.731 1.00 95.06 87 LEU A N 1
ATOM 655 C CA . LEU A 1 87 ? -0.526 1.746 -9.612 1.00 95.06 87 LEU A CA 1
ATOM 656 C C . LEU A 1 87 ? 0.102 2.194 -8.283 1.00 95.06 87 LEU A C 1
ATOM 658 O O . LEU A 1 87 ? -0.567 2.182 -7.252 1.00 95.06 87 LEU A O 1
ATOM 662 N N . LEU A 1 88 ? 1.355 2.658 -8.295 1.00 93.31 88 LEU A N 1
ATOM 663 C CA . LEU A 1 88 ? 1.994 3.220 -7.099 1.00 93.31 88 LEU A CA 1
ATOM 664 C C . LEU A 1 88 ? 1.286 4.498 -6.625 1.00 93.31 88 LEU A C 1
ATOM 666 O O . LEU A 1 88 ? 1.074 4.678 -5.428 1.00 93.31 88 LEU A O 1
ATOM 670 N N . VAL A 1 89 ? 0.851 5.356 -7.553 1.00 92.00 89 VAL A N 1
ATOM 671 C CA . VAL A 1 89 ? 0.034 6.536 -7.230 1.00 92.00 89 VAL A CA 1
ATOM 672 C C . VAL A 1 89 ? -1.318 6.138 -6.629 1.00 92.00 89 VAL A C 1
ATOM 674 O O . VAL A 1 89 ? -1.811 6.850 -5.756 1.00 92.00 89 VAL A O 1
ATOM 677 N N . CYS A 1 90 ? -1.920 5.014 -7.036 1.00 94.19 90 CYS A N 1
ATOM 678 C CA . CYS A 1 90 ? -3.153 4.519 -6.416 1.00 94.19 90 CYS A CA 1
ATOM 679 C C . CYS A 1 90 ? -2.969 4.211 -4.923 1.00 94.19 90 CYS A C 1
ATOM 681 O O . CYS A 1 90 ? -3.817 4.626 -4.135 1.00 94.19 90 CYS A O 1
ATOM 683 N N . PHE A 1 91 ? -1.863 3.568 -4.522 1.00 92.19 91 PHE A N 1
ATOM 684 C CA . PHE A 1 91 ? -1.557 3.352 -3.099 1.00 92.19 91 PHE A CA 1
ATOM 685 C C . PHE A 1 91 ? -1.506 4.669 -2.327 1.00 92.19 91 PHE A C 1
ATOM 687 O O . PHE A 1 91 ? -2.193 4.819 -1.318 1.00 92.19 91 PHE A O 1
ATOM 694 N N . VAL A 1 92 ? -0.730 5.628 -2.838 1.00 89.38 92 VAL A N 1
ATOM 695 C CA . VAL A 1 92 ? -0.559 6.947 -2.216 1.00 89.38 92 VAL A CA 1
ATOM 696 C C . VAL A 1 92 ? -1.906 7.647 -2.060 1.00 89.38 92 VAL A C 1
ATOM 698 O O . VAL A 1 92 ? -2.277 8.031 -0.957 1.00 89.38 92 VAL A O 1
ATOM 701 N N . LYS A 1 93 ? -2.699 7.726 -3.134 1.00 89.50 93 LYS A N 1
ATOM 702 C CA . LYS A 1 93 ? -4.009 8.389 -3.103 1.00 89.50 93 LYS A CA 1
ATOM 703 C C . LYS A 1 93 ? -4.987 7.754 -2.121 1.00 89.50 93 LYS A C 1
ATOM 705 O O . LYS A 1 93 ? -5.725 8.484 -1.476 1.00 89.50 93 LYS A O 1
ATOM 710 N N . ILE A 1 94 ? -5.031 6.426 -2.026 1.00 90.19 94 ILE A N 1
ATOM 711 C CA . ILE A 1 94 ? -5.952 5.742 -1.107 1.00 90.19 94 ILE A CA 1
ATOM 712 C C . ILE A 1 94 ? -5.553 5.992 0.350 1.00 90.19 94 ILE A C 1
ATOM 714 O O . ILE A 1 94 ? -6.423 6.226 1.185 1.00 90.19 94 ILE A O 1
ATOM 718 N N . LEU A 1 95 ? -4.256 5.929 0.657 1.00 86.69 95 LEU A N 1
ATOM 719 C CA . LEU A 1 95 ? -3.755 5.972 2.032 1.00 86.69 95 LEU A CA 1
ATOM 720 C C . LEU A 1 95 ? -3.541 7.403 2.561 1.00 86.69 95 LEU A C 1
ATOM 722 O O . LEU A 1 95 ? -3.522 7.593 3.773 1.00 86.69 95 LEU A O 1
ATOM 726 N N . GLU A 1 96 ? -3.424 8.410 1.690 1.00 85.12 96 GLU A N 1
ATOM 727 C CA . GLU A 1 96 ? -3.373 9.831 2.083 1.00 85.12 96 GLU A CA 1
ATOM 728 C C . GLU A 1 96 ? -4.758 10.507 2.130 1.00 85.12 96 GLU A C 1
ATOM 730 O O . GLU A 1 96 ? -4.915 11.555 2.762 1.00 85.12 96 GLU A O 1
ATOM 735 N N . ASP A 1 97 ? -5.783 9.920 1.500 1.00 86.44 97 ASP A N 1
ATOM 736 C CA . ASP A 1 97 ? -7.160 10.433 1.487 1.00 86.44 97 ASP A CA 1
ATOM 737 C C . ASP A 1 97 ? -7.852 10.205 2.841 1.00 86.44 97 ASP A C 1
ATOM 739 O O . ASP A 1 97 ? -8.622 9.264 3.026 1.00 86.44 97 ASP A O 1
ATOM 743 N N . SER A 1 98 ? -7.567 11.075 3.813 1.00 82.06 98 SER A N 1
ATOM 744 C CA . SER A 1 98 ? -8.110 10.982 5.177 1.00 82.06 98 SER A CA 1
ATOM 745 C C . SER A 1 98 ? -9.646 10.970 5.237 1.00 82.06 98 SER A C 1
ATOM 747 O O . SER A 1 98 ? -10.226 10.254 6.059 1.00 82.06 98 SER A O 1
ATOM 749 N N . GLU A 1 99 ? -10.321 11.707 4.349 1.00 86.25 99 GLU A N 1
ATOM 750 C CA . GLU A 1 99 ? -11.782 11.681 4.231 1.00 86.25 99 GLU A CA 1
ATOM 751 C C . GLU A 1 99 ? -12.258 10.332 3.686 1.00 86.25 99 GLU A C 1
ATOM 753 O O . GLU A 1 99 ? -13.172 9.729 4.246 1.00 86.25 99 GLU A O 1
ATOM 758 N N . GLY A 1 100 ? -11.590 9.791 2.665 1.00 87.62 100 GLY A N 1
ATOM 759 C CA . GLY A 1 100 ? -11.850 8.449 2.148 1.00 87.62 100 GLY A CA 1
ATOM 760 C C . GLY A 1 100 ? -11.616 7.343 3.176 1.00 87.62 100 GLY A C 1
ATOM 761 O O . GLY A 1 100 ? -12.472 6.465 3.321 1.00 87.62 100 GLY A O 1
ATOM 762 N N . LEU A 1 101 ? -10.510 7.400 3.926 1.00 86.94 101 LEU A N 1
ATOM 763 C CA . LEU A 1 101 ? -10.210 6.505 5.053 1.00 86.94 101 LEU A CA 1
ATOM 764 C C . LEU A 1 101 ? -11.376 6.455 6.038 1.00 86.94 101 LEU A C 1
ATOM 766 O O . LEU A 1 101 ? -11.821 5.365 6.410 1.00 86.94 101 LEU A O 1
ATOM 770 N N . ARG A 1 102 ? -11.953 7.610 6.368 1.00 87.06 102 ARG A N 1
ATOM 771 C CA . ARG A 1 102 ? -13.124 7.686 7.239 1.00 87.06 102 ARG A CA 1
ATOM 772 C C . ARG A 1 102 ? -14.404 7.197 6.578 1.00 87.06 102 ARG A C 1
ATOM 774 O O . ARG A 1 102 ? -15.042 6.257 7.057 1.00 87.06 102 ARG A O 1
ATOM 781 N N . ASP A 1 103 ? -14.778 7.811 5.469 1.00 90.75 103 ASP A N 1
ATOM 782 C CA . ASP A 1 103 ? -16.129 7.705 4.929 1.00 90.75 103 ASP A CA 1
ATOM 783 C C . ASP A 1 103 ? -16.324 6.384 4.165 1.00 90.75 103 ASP A C 1
ATOM 785 O O . ASP A 1 103 ? -17.360 5.716 4.299 1.00 90.75 103 ASP A O 1
ATOM 789 N N . ARG A 1 104 ? -15.297 5.946 3.421 1.00 92.00 104 ARG A N 1
ATOM 790 C CA . ARG A 1 104 ? -15.336 4.728 2.593 1.00 92.00 104 ARG A CA 1
ATOM 791 C C . ARG A 1 104 ? -14.860 3.492 3.343 1.00 92.00 104 ARG A C 1
ATOM 793 O O . ARG A 1 104 ? -15.474 2.427 3.184 1.00 92.00 104 ARG A O 1
ATOM 800 N N . TYR A 1 105 ? -13.822 3.636 4.163 1.00 89.31 105 TYR A N 1
ATOM 801 C CA . TYR A 1 105 ? -13.129 2.507 4.789 1.00 89.31 105 TYR A CA 1
ATOM 802 C C . TYR A 1 105 ? -13.364 2.383 6.300 1.00 89.31 105 TYR A C 1
ATOM 804 O O . TYR A 1 105 ? -12.942 1.395 6.891 1.00 89.31 105 TYR A O 1
ATOM 812 N N . GLY A 1 106 ? -14.121 3.301 6.912 1.00 88.00 106 GLY A N 1
ATOM 813 C CA . GLY A 1 106 ? -14.567 3.163 8.299 1.00 88.00 106 GLY A CA 1
ATOM 814 C C . GLY A 1 106 ? -13.455 3.340 9.329 1.00 88.00 106 GLY A C 1
ATOM 815 O O . GLY A 1 106 ? -13.515 2.723 10.392 1.00 88.00 106 GLY A O 1
ATOM 816 N N . LEU A 1 107 ? -12.437 4.141 9.012 1.00 85.75 107 LEU A N 1
ATOM 817 C CA . LEU A 1 107 ? -11.359 4.496 9.931 1.00 85.75 107 LEU A CA 1
ATOM 818 C C . LEU A 1 107 ? -11.694 5.796 10.670 1.00 85.75 107 LEU A C 1
ATOM 820 O O . LEU A 1 107 ? -12.246 6.730 10.101 1.00 85.75 107 LEU A O 1
ATOM 824 N N . VAL A 1 108 ? -11.350 5.897 11.945 1.00 83.50 108 VAL A N 1
ATOM 825 C CA . VAL A 1 108 ? -11.536 7.133 12.717 1.00 83.50 108 VAL A CA 1
ATOM 826 C C . VAL A 1 108 ? -10.208 7.593 13.301 1.00 83.50 108 VAL A C 1
ATOM 828 O O . VAL A 1 108 ? -9.451 6.746 13.785 1.00 83.50 108 VAL A O 1
ATOM 831 N N . PRO A 1 109 ? -9.899 8.904 13.278 1.00 76.38 109 PRO A N 1
ATOM 832 C CA . PRO A 1 109 ? -8.708 9.411 13.937 1.00 76.38 109 PRO A CA 1
ATOM 833 C C . PRO A 1 109 ? -8.764 9.079 15.429 1.00 76.38 109 PRO A C 1
ATOM 835 O O . PRO A 1 109 ? -9.737 9.379 16.123 1.00 76.38 109 PRO A O 1
ATOM 838 N N . ARG A 1 110 ? -7.708 8.456 15.927 1.00 68.75 110 ARG A N 1
ATOM 839 C CA . ARG A 1 110 ? -7.463 8.211 17.336 1.00 68.75 110 ARG A CA 1
ATOM 840 C C . ARG A 1 110 ? -6.794 9.457 17.898 1.00 68.75 110 ARG A C 1
ATOM 842 O O . ARG A 1 110 ? -5.667 9.793 17.544 1.00 68.75 110 ARG A O 1
ATOM 849 N N . VAL A 1 111 ? -7.509 10.144 18.778 1.00 59.78 111 VAL A N 1
ATOM 850 C CA . VAL A 1 111 ? -6.923 11.176 19.631 1.00 59.78 111 VAL A CA 1
ATOM 851 C C . VAL A 1 111 ? -6.224 10.435 20.762 1.00 59.78 111 VAL A C 1
ATOM 853 O O . VAL A 1 111 ? -6.901 9.861 21.612 1.00 59.78 111 VAL A O 1
ATOM 856 N N . ASP A 1 112 ? -4.891 10.392 20.758 1.00 53.84 112 ASP A N 1
ATOM 857 C CA . ASP A 1 112 ? -4.153 9.940 21.938 1.00 53.84 112 ASP A CA 1
ATOM 858 C C . ASP A 1 112 ? -4.444 10.964 23.059 1.00 53.84 112 ASP A C 1
ATOM 860 O O . ASP A 1 112 ? -4.126 12.148 22.894 1.00 53.84 112 ASP A O 1
ATOM 864 N N . PRO A 1 113 ? -5.086 10.577 24.178 1.00 41.69 113 PRO A N 1
ATOM 865 C CA . PRO A 1 113 ? -5.239 11.482 25.304 1.00 41.69 113 PRO A CA 1
ATOM 866 C C . PRO A 1 113 ? -3.833 11.777 25.827 1.00 41.69 113 PRO A C 1
ATOM 868 O O . PRO A 1 113 ? -3.122 10.877 26.271 1.00 41.69 113 PRO A O 1
ATOM 871 N N . GLY A 1 114 ? -3.395 13.028 25.675 1.00 39.41 114 GLY A N 1
ATOM 872 C CA . GLY A 1 114 ? -2.011 13.424 25.904 1.00 39.41 114 GLY A CA 1
ATOM 873 C C . GLY A 1 114 ? -1.469 12.962 27.255 1.00 39.41 114 GLY A C 1
ATOM 874 O O . GLY A 1 114 ? -2.131 13.139 28.270 1.00 39.41 114 GLY A O 1
ATOM 875 N N . THR A 1 115 ? -0.250 12.409 27.251 1.00 45.50 115 THR A N 1
ATOM 876 C CA . THR A 1 115 ? 0.701 12.386 28.387 1.00 45.50 115 THR A CA 1
ATOM 877 C C . THR A 1 115 ? 0.087 12.212 29.784 1.00 45.50 115 THR A C 1
ATOM 879 O O . THR A 1 115 ? 0.457 12.899 30.733 1.00 45.50 115 THR A O 1
ATOM 882 N N . GLY A 1 116 ? -0.836 11.267 29.930 1.00 33.16 116 GLY A N 1
ATOM 883 C CA . GLY A 1 116 ? -1.229 10.705 31.213 1.00 33.16 116 GLY A CA 1
ATOM 884 C C . GLY A 1 116 ? -0.557 9.350 31.345 1.00 33.16 116 GLY A C 1
ATOM 885 O O . GLY A 1 116 ? -0.633 8.537 30.432 1.00 33.16 116 GLY A O 1
ATOM 886 N N . THR A 1 117 ? 0.128 9.116 32.456 1.00 41.00 117 THR A N 1
ATOM 887 C CA . THR A 1 117 ? 0.800 7.868 32.842 1.00 41.00 117 THR A CA 1
ATOM 888 C C . THR A 1 117 ? -0.180 6.698 33.002 1.00 41.00 117 THR A C 1
ATOM 890 O O . THR A 1 117 ? -0.390 6.190 34.100 1.00 41.00 117 THR A O 1
ATOM 893 N N . GLY A 1 118 ? -0.801 6.275 31.908 1.00 33.47 118 GLY A N 1
ATOM 894 C CA . GLY A 1 118 ? -1.489 5.008 31.777 1.00 33.47 118 GLY A CA 1
ATOM 895 C C . GLY A 1 118 ? -0.712 4.202 30.760 1.00 33.47 118 GLY A C 1
ATOM 896 O O . GLY A 1 118 ? -0.752 4.503 29.572 1.00 33.47 118 GLY A O 1
ATOM 897 N N . VAL A 1 119 ? 0.031 3.203 31.227 1.00 39.44 119 VAL A N 1
ATOM 898 C CA . VAL A 1 119 ? 0.490 2.120 30.362 1.00 39.44 119 VAL A CA 1
ATOM 899 C C . VAL A 1 119 ? -0.786 1.448 29.858 1.00 39.44 119 VAL A C 1
ATOM 901 O O . VAL A 1 119 ? -1.351 0.595 30.538 1.00 39.44 119 VAL A O 1
ATOM 904 N N . GLU A 1 120 ? -1.308 1.898 28.715 1.00 45.47 120 GLU A N 1
ATOM 905 C CA . GLU A 1 120 ? -2.234 1.081 27.947 1.00 45.47 120 GLU A CA 1
ATOM 906 C C . GLU A 1 120 ? -1.461 -0.192 27.640 1.00 45.47 120 GLU A C 1
ATOM 908 O O . GLU A 1 120 ? -0.432 -0.173 26.964 1.00 45.47 120 GLU A O 1
ATOM 913 N N . MET A 1 121 ? -1.897 -1.283 28.257 1.00 42.66 121 MET A N 1
ATOM 914 C CA . MET A 1 121 ? -1.318 -2.595 28.063 1.00 42.66 121 MET A CA 1
ATOM 915 C C . MET A 1 121 ? -1.628 -3.006 26.625 1.00 42.66 121 MET A C 1
ATOM 917 O O . MET A 1 121 ? -2.665 -3.609 26.358 1.00 42.66 121 MET A O 1
ATOM 921 N N . GLU A 1 122 ? -0.764 -2.601 25.689 1.00 51.84 122 GLU A N 1
ATOM 922 C CA . GLU A 1 122 ? -0.753 -3.130 24.329 1.00 51.84 122 GLU A CA 1
ATOM 923 C C . GLU A 1 122 ? -0.773 -4.650 24.456 1.00 51.84 122 GLU A C 1
ATOM 925 O O . GLU A 1 122 ? 0.101 -5.231 25.109 1.00 51.84 122 GLU A O 1
ATOM 930 N N . ASN A 1 123 ? -1.817 -5.274 23.908 1.00 57.69 123 ASN A N 1
ATOM 931 C CA . ASN A 1 123 ? -2.035 -6.706 24.045 1.00 57.69 123 ASN A CA 1
ATOM 932 C C . ASN A 1 123 ? -0.787 -7.454 23.541 1.00 57.69 123 ASN A C 1
ATOM 934 O O . ASN A 1 123 ? -0.189 -7.050 22.540 1.00 57.69 123 ASN A O 1
ATOM 938 N N . LEU A 1 124 ? -0.373 -8.526 24.223 1.00 59.75 124 LEU A N 1
ATOM 939 C CA . LEU A 1 124 ? 0.846 -9.277 23.889 1.00 59.75 124 LEU A CA 1
ATOM 940 C C . LEU A 1 124 ? 0.855 -9.694 22.408 1.00 59.75 124 LEU A C 1
ATOM 942 O O . LEU A 1 124 ? 1.882 -9.592 21.738 1.00 59.75 124 LEU A O 1
ATOM 946 N N . ASP A 1 125 ? -0.311 -10.066 21.882 1.00 58.25 125 ASP A N 1
ATOM 947 C CA . ASP A 1 125 ? -0.511 -10.444 20.482 1.00 58.25 125 ASP A CA 1
ATOM 948 C C . ASP A 1 125 ? -0.189 -9.295 19.508 1.00 58.25 125 ASP A C 1
ATOM 950 O O . ASP A 1 125 ? 0.445 -9.507 18.474 1.00 58.25 125 ASP A O 1
ATOM 954 N N . GLN A 1 126 ? -0.510 -8.049 19.868 1.00 60.91 126 GLN A N 1
ATOM 955 C CA . GLN A 1 126 ? -0.204 -6.864 19.055 1.00 60.91 126 GLN A CA 1
ATOM 956 C C . GLN A 1 126 ? 1.289 -6.545 19.050 1.00 60.91 126 GLN A C 1
ATOM 958 O O . GLN A 1 126 ? 1.845 -6.203 18.003 1.00 60.91 126 GLN A O 1
ATOM 963 N N . GLN A 1 127 ? 1.959 -6.717 20.192 1.00 62.06 127 GLN A N 1
ATOM 964 C CA . GLN A 1 127 ? 3.411 -6.557 20.282 1.00 62.06 127 GLN A CA 1
ATOM 965 C C . GLN A 1 127 ? 4.141 -7.631 19.458 1.00 62.06 127 GLN A C 1
ATOM 967 O O . GLN A 1 127 ? 5.127 -7.344 18.768 1.00 62.06 127 GLN A O 1
ATOM 972 N N . LEU A 1 128 ? 3.644 -8.872 19.477 1.00 66.50 128 LEU A N 1
ATOM 973 C CA . LEU A 1 128 ? 4.192 -9.981 18.693 1.00 66.50 128 LEU A CA 1
ATOM 974 C C . LEU A 1 128 ? 3.986 -9.782 17.184 1.00 66.50 128 LEU A C 1
ATOM 976 O O . LEU A 1 128 ? 4.937 -9.937 16.410 1.00 66.50 128 LEU A O 1
ATOM 980 N N . LEU A 1 129 ? 2.787 -9.379 16.756 1.00 64.56 129 LEU A N 1
ATOM 981 C CA . LEU A 1 129 ? 2.503 -9.068 15.352 1.00 64.56 129 LEU A CA 1
ATOM 982 C C . LEU A 1 129 ? 3.360 -7.894 14.864 1.00 64.56 129 LEU A C 1
ATOM 984 O O . LEU A 1 129 ? 4.072 -8.022 13.864 1.00 64.56 129 LEU A O 1
ATOM 988 N N . GLY A 1 130 ? 3.376 -6.788 15.612 1.00 65.50 130 GLY A N 1
ATOM 989 C CA . GLY A 1 130 ? 4.169 -5.607 15.278 1.00 65.50 130 GLY A CA 1
ATOM 990 C C . GLY A 1 130 ? 5.668 -5.909 15.182 1.00 65.50 130 G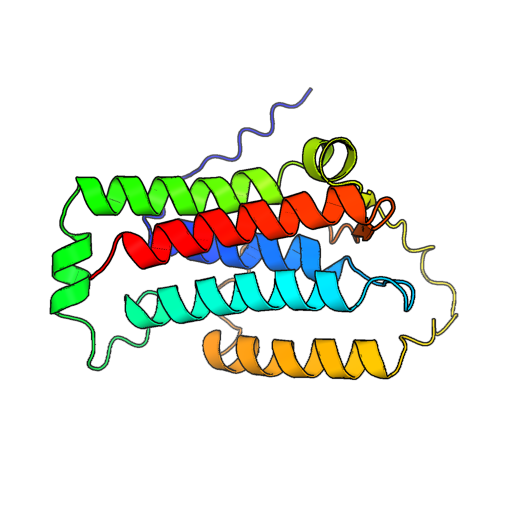LY A C 1
ATOM 991 O O . GLY A 1 130 ? 6.325 -5.498 14.225 1.00 65.50 130 GLY A O 1
ATOM 992 N N . SER A 1 131 ? 6.220 -6.686 16.121 1.00 66.50 131 SER A N 1
ATOM 993 C CA . SER A 1 131 ? 7.642 -7.062 16.104 1.00 66.50 131 SER A CA 1
ATOM 994 C C . SER A 1 131 ? 8.016 -7.999 14.946 1.00 66.50 131 SER A C 1
ATOM 996 O O . SER A 1 131 ? 9.124 -7.889 14.408 1.00 66.50 131 SER A O 1
ATOM 998 N N . THR A 1 132 ? 7.098 -8.872 14.515 1.00 70.69 132 THR A N 1
ATOM 999 C CA . THR A 1 132 ? 7.305 -9.777 13.372 1.00 70.69 132 THR A CA 1
ATOM 1000 C C . THR A 1 132 ? 7.448 -8.995 12.069 1.00 70.69 132 THR A C 1
ATOM 1002 O O . THR A 1 132 ? 8.428 -9.182 11.343 1.00 70.69 132 THR A O 1
ATOM 1005 N N . PHE A 1 133 ? 6.526 -8.068 11.795 1.00 72.50 133 PHE A N 1
ATOM 1006 C CA . PHE A 1 133 ? 6.585 -7.237 10.590 1.00 72.50 133 PHE A CA 1
ATOM 1007 C C . PHE A 1 133 ? 7.719 -6.212 10.644 1.00 72.50 133 PHE A C 1
ATOM 1009 O O . PHE A 1 133 ? 8.434 -6.045 9.655 1.00 72.50 133 PHE A O 1
ATOM 1016 N N . LYS A 1 134 ? 7.980 -5.612 11.814 1.00 69.94 134 LYS A N 1
ATOM 1017 C CA . LYS A 1 134 ? 9.112 -4.696 12.015 1.00 69.94 134 LYS A CA 1
ATOM 1018 C C . LYS A 1 134 ? 10.443 -5.324 11.607 1.00 69.94 134 LYS A C 1
ATOM 1020 O O . LYS A 1 134 ? 11.204 -4.708 10.870 1.00 69.94 134 LYS A O 1
ATOM 1025 N N . ARG A 1 135 ? 10.698 -6.579 11.997 1.00 70.06 135 ARG A N 1
ATOM 1026 C CA . ARG A 1 135 ? 11.914 -7.306 11.596 1.00 70.06 135 ARG A CA 1
ATOM 1027 C C . ARG A 1 135 ? 12.030 -7.457 10.074 1.00 70.06 135 ARG A C 1
ATOM 1029 O O . ARG A 1 135 ? 13.139 -7.404 9.546 1.00 70.06 135 ARG A O 1
ATOM 1036 N N . THR A 1 136 ? 10.916 -7.664 9.375 1.00 70.88 136 THR A N 1
ATOM 1037 C CA . THR A 1 136 ? 10.878 -7.731 7.904 1.00 70.88 136 THR A CA 1
ATOM 1038 C C . THR A 1 136 ? 11.223 -6.377 7.286 1.00 70.88 136 THR A C 1
ATOM 1040 O O . THR A 1 136 ? 12.047 -6.315 6.375 1.00 70.88 136 THR A O 1
ATOM 1043 N N . TYR A 1 137 ? 10.671 -5.287 7.825 1.00 71.25 137 TYR A N 1
ATOM 1044 C CA . TYR A 1 137 ? 10.956 -3.927 7.362 1.00 71.25 137 TYR A CA 1
ATOM 1045 C C . TYR A 1 137 ? 12.403 -3.499 7.625 1.00 71.25 137 TYR A C 1
ATOM 1047 O O . TYR A 1 137 ? 13.037 -2.932 6.737 1.00 71.25 137 TYR A O 1
ATOM 1055 N N . ASP A 1 138 ? 12.950 -3.818 8.799 1.00 69.00 138 ASP A N 1
ATOM 1056 C CA . ASP A 1 138 ? 14.329 -3.484 9.173 1.00 69.00 138 ASP A CA 1
ATOM 1057 C C . ASP A 1 138 ? 15.349 -4.173 8.254 1.00 69.00 138 ASP A C 1
ATOM 1059 O O . ASP A 1 138 ? 16.349 -3.567 7.867 1.00 69.00 138 ASP A O 1
ATOM 1063 N N . LYS A 1 139 ? 15.074 -5.420 7.843 1.00 67.25 139 LYS A N 1
ATOM 1064 C CA . LYS A 1 139 ? 15.898 -6.140 6.859 1.00 67.25 139 LYS A CA 1
ATOM 1065 C C . LYS A 1 139 ? 15.888 -5.473 5.484 1.00 67.25 139 LYS A C 1
ATOM 1067 O O . LYS A 1 139 ? 16.919 -5.464 4.823 1.00 67.25 139 LYS A O 1
ATOM 1072 N N . PHE A 1 140 ? 14.749 -4.922 5.066 1.00 64.00 140 PHE A N 1
ATOM 1073 C CA . PHE A 1 140 ? 14.613 -4.245 3.775 1.00 64.00 140 PHE A CA 1
ATOM 1074 C C . PHE A 1 140 ? 15.228 -2.840 3.782 1.00 64.00 140 PHE A C 1
ATOM 1076 O O . PHE A 1 140 ? 15.860 -2.435 2.814 1.00 64.00 140 PHE A O 1
ATOM 1083 N N . ARG A 1 141 ? 15.058 -2.074 4.870 1.00 62.91 141 ARG A N 1
ATOM 1084 C CA . ARG A 1 141 ? 15.465 -0.660 4.921 1.00 62.91 141 ARG A CA 1
ATOM 1085 C C . ARG A 1 141 ? 16.974 -0.422 4.937 1.00 62.91 141 ARG A C 1
ATOM 1087 O O . ARG A 1 141 ? 17.348 0.726 4.739 1.00 62.91 141 ARG A O 1
ATOM 1094 N N . GLY A 1 142 ? 17.807 -1.446 5.159 1.00 53.22 142 GLY A N 1
ATOM 1095 C CA . GLY A 1 142 ? 19.266 -1.384 4.997 1.00 53.22 142 GLY A CA 1
ATOM 1096 C C . GLY A 1 142 ? 19.905 -0.104 5.553 1.00 53.22 142 GLY A C 1
ATOM 1097 O O . GLY A 1 142 ? 20.181 0.822 4.803 1.00 53.22 142 GLY A O 1
ATOM 1098 N N . ASN A 1 143 ? 20.175 -0.074 6.861 1.00 45.53 143 ASN A N 1
ATOM 1099 C CA . ASN A 1 143 ? 20.660 1.088 7.620 1.00 45.53 143 ASN A CA 1
ATOM 1100 C C . ASN A 1 143 ? 19.678 2.297 7.583 1.00 45.53 143 ASN A C 1
ATOM 1102 O O . ASN A 1 143 ? 19.513 2.945 6.550 1.00 45.53 143 ASN A O 1
ATOM 1106 N N . PRO A 1 144 ? 19.037 2.665 8.709 1.00 44.12 144 PRO A N 1
ATOM 1107 C CA . PRO A 1 144 ? 17.892 3.592 8.760 1.00 44.12 144 PRO A CA 1
ATOM 1108 C C . PRO A 1 144 ? 18.176 5.053 8.353 1.00 44.12 144 PRO A C 1
ATOM 1110 O O . PRO A 1 144 ? 17.285 5.896 8.414 1.00 44.12 144 PRO A O 1
ATOM 1113 N N . SER A 1 145 ? 19.390 5.385 7.921 1.00 41.00 145 SER A N 1
ATOM 1114 C CA . SER A 1 145 ? 19.880 6.763 7.841 1.00 41.00 145 SER A CA 1
ATOM 1115 C C . SER A 1 145 ? 19.509 7.538 6.569 1.00 41.00 145 SER A C 1
ATOM 1117 O O . SER A 1 145 ? 19.903 8.697 6.467 1.00 41.00 145 SER A O 1
ATOM 1119 N N . ARG A 1 146 ? 18.819 6.959 5.566 1.00 42.38 146 ARG A N 1
ATOM 1120 C CA . ARG A 1 146 ? 18.743 7.603 4.230 1.00 42.38 146 ARG A CA 1
ATOM 1121 C C . ARG A 1 146 ? 17.413 8.225 3.801 1.00 42.38 146 ARG A C 1
ATOM 1123 O O . ARG A 1 146 ? 17.420 8.970 2.825 1.00 42.38 146 ARG A O 1
ATOM 1130 N N . ARG A 1 147 ? 16.280 8.006 4.467 1.00 46.28 147 ARG A N 1
ATOM 1131 C CA . ARG A 1 147 ? 15.019 8.651 4.041 1.00 46.28 147 ARG A CA 1
ATOM 1132 C C . ARG A 1 147 ? 14.128 8.979 5.220 1.00 46.28 147 ARG A C 1
ATOM 1134 O O . ARG A 1 147 ? 13.077 8.386 5.402 1.00 46.28 147 ARG A O 1
ATOM 1141 N N . GLN A 1 148 ? 14.556 9.968 5.985 1.00 41.25 148 GLN A N 1
ATOM 1142 C CA . GLN A 1 148 ? 13.630 10.787 6.744 1.00 41.25 148 GLN A CA 1
ATOM 1143 C C . GLN A 1 148 ? 13.459 12.067 5.928 1.00 41.25 148 GLN A C 1
ATOM 1145 O O . GLN A 1 148 ? 14.195 13.034 6.095 1.00 41.25 148 GLN A O 1
ATOM 1150 N N . ARG A 1 149 ? 12.580 12.023 4.917 1.00 42.78 149 ARG A N 1
ATOM 1151 C CA . ARG A 1 149 ? 12.005 13.277 4.437 1.00 42.78 149 ARG A CA 1
ATOM 1152 C C . ARG A 1 149 ? 11.058 13.691 5.544 1.00 42.78 149 ARG A C 1
ATOM 1154 O O . ARG A 1 149 ? 10.118 12.968 5.841 1.00 42.78 149 ARG A O 1
ATOM 1161 N N . ASP A 1 150 ? 11.358 14.809 6.183 1.00 40.38 150 ASP A N 1
ATOM 1162 C CA . ASP A 1 150 ? 10.455 15.445 7.127 1.00 40.38 150 ASP A CA 1
ATOM 1163 C C . ASP A 1 150 ? 9.168 15.840 6.385 1.00 40.38 150 ASP A C 1
ATOM 1165 O O . ASP A 1 150 ? 9.056 16.934 5.836 1.00 40.38 150 ASP A O 1
ATOM 1169 N N . SER A 1 151 ? 8.191 14.934 6.316 1.00 41.78 151 SER A N 1
ATOM 1170 C CA . SER A 1 151 ? 6.817 15.262 5.945 1.00 41.78 151 SER A CA 1
ATOM 1171 C C . SER A 1 151 ? 6.133 15.822 7.192 1.00 41.78 151 SER A C 1
ATOM 1173 O O . SER A 1 151 ? 5.477 15.122 7.964 1.00 41.78 151 SER A O 1
ATOM 1175 N N . THR A 1 152 ? 6.357 17.105 7.439 1.00 45.28 152 THR A N 1
ATOM 1176 C CA . THR A 1 152 ? 6.062 17.779 8.705 1.00 45.28 152 THR A CA 1
ATOM 1177 C C . THR A 1 152 ? 4.580 18.015 9.009 1.00 45.28 152 THR A C 1
ATOM 1179 O O . THR A 1 152 ? 4.302 18.720 9.970 1.00 45.28 152 THR A O 1
ATOM 1182 N N . LEU A 1 153 ? 3.605 17.494 8.253 1.00 43.31 153 LEU A N 1
ATOM 1183 C CA . LEU A 1 153 ? 2.228 18.021 8.352 1.00 43.31 153 LEU A CA 1
ATOM 1184 C C . LEU A 1 153 ? 1.098 16.992 8.530 1.00 43.31 153 LEU A C 1
ATOM 1186 O O . LEU A 1 153 ? -0.013 17.389 8.868 1.00 43.31 153 LEU A O 1
ATOM 1190 N N . ALA A 1 154 ? 1.379 15.688 8.467 1.00 43.00 154 ALA A N 1
ATOM 1191 C CA . ALA A 1 154 ? 0.488 14.641 8.977 1.00 43.00 154 ALA A CA 1
ATOM 1192 C C . ALA A 1 154 ? 1.145 13.996 10.202 1.00 43.00 154 ALA A C 1
ATOM 1194 O O . ALA A 1 154 ? 1.674 12.889 10.146 1.00 43.00 154 ALA A O 1
ATOM 1195 N N . LEU A 1 155 ? 1.191 14.741 11.309 1.00 42.12 155 LEU A N 1
ATOM 1196 C CA . LEU A 1 155 ? 1.604 14.250 12.624 1.00 42.12 155 LEU A CA 1
ATOM 1197 C C . LEU A 1 155 ? 0.880 12.939 12.946 1.00 42.12 155 LEU A C 1
ATOM 1199 O O . LEU A 1 155 ? -0.239 12.996 13.436 1.00 42.12 155 LEU A O 1
ATOM 1203 N N . ARG A 1 156 ? 1.514 11.793 12.657 1.00 50.50 156 ARG A N 1
ATOM 1204 C CA . ARG A 1 156 ? 1.250 10.455 13.218 1.00 50.50 156 ARG A CA 1
ATOM 1205 C C . ARG A 1 156 ? -0.208 10.241 13.648 1.00 50.50 156 ARG A C 1
ATOM 1207 O O . ARG A 1 156 ? -0.456 9.874 14.795 1.00 50.50 156 ARG A O 1
ATOM 1214 N N . MET A 1 157 ? -1.174 10.535 12.776 1.00 48.00 157 MET A N 1
ATOM 1215 C CA . MET A 1 157 ? -2.573 10.390 13.155 1.00 48.00 157 MET A CA 1
ATOM 1216 C C . MET A 1 157 ? -2.835 8.906 13.237 1.00 48.00 157 MET A C 1
ATOM 1218 O O . MET A 1 157 ? -2.745 8.194 12.238 1.00 48.00 157 MET A O 1
ATOM 1222 N N . ARG A 1 158 ? -3.093 8.438 14.456 1.00 64.81 158 ARG A N 1
ATOM 1223 C CA . ARG A 1 158 ? -3.443 7.049 14.664 1.00 64.81 158 ARG A CA 1
ATOM 1224 C C . ARG A 1 158 ? -4.881 6.845 14.160 1.00 64.81 158 ARG A C 1
ATOM 1226 O O . ARG A 1 158 ? -5.689 7.750 14.294 1.00 64.81 158 ARG A O 1
ATOM 1233 N N . TRP A 1 159 ? -5.210 5.723 13.534 1.00 74.44 159 TRP A N 1
ATOM 1234 C CA . TRP A 1 159 ? -6.498 5.407 12.918 1.00 74.44 159 TRP A CA 1
ATOM 1235 C C . TRP A 1 159 ? -7.049 4.120 13.527 1.00 74.44 159 TRP A C 1
ATOM 1237 O O . TRP A 1 159 ? -6.466 3.048 13.378 1.00 74.44 159 TRP A O 1
ATOM 1247 N N . ALA A 1 160 ? -8.204 4.206 14.174 1.00 76.19 160 ALA A N 1
ATOM 1248 C CA . ALA A 1 160 ? -8.916 3.039 14.677 1.00 76.19 160 ALA A CA 1
ATOM 1249 C C . ALA A 1 160 ? -9.949 2.548 13.652 1.00 76.19 160 ALA A C 1
ATOM 1251 O O . ALA A 1 160 ? -10.567 3.347 12.950 1.00 76.19 160 ALA A O 1
ATOM 1252 N N . VAL A 1 161 ? -10.170 1.232 13.585 1.00 81.56 161 VAL A N 1
ATOM 1253 C CA . VAL A 1 161 ? -11.236 0.637 12.766 1.00 81.56 161 VAL A CA 1
ATOM 1254 C C . VAL A 1 161 ? -12.559 0.784 13.512 1.00 81.56 161 VAL A C 1
ATOM 1256 O O . VAL A 1 161 ? -12.755 0.171 14.559 1.00 81.56 161 VAL A O 1
ATOM 1259 N N . ALA A 1 162 ? -13.463 1.598 12.969 1.00 83.19 162 ALA A N 1
ATOM 1260 C CA . ALA A 1 162 ? -14.826 1.766 13.469 1.00 83.19 162 ALA A CA 1
ATOM 1261 C C . ALA A 1 162 ? -15.837 0.858 12.745 1.00 83.19 162 ALA A C 1
ATOM 1263 O O . ALA A 1 162 ? -16.867 0.513 13.319 1.00 83.19 162 ALA A O 1
ATOM 1264 N N . ASP A 1 163 ? -15.556 0.459 11.499 1.00 86.06 163 ASP A N 1
ATOM 1265 C CA . ASP A 1 163 ? -16.413 -0.435 10.710 1.00 86.06 163 ASP A CA 1
ATOM 1266 C C . ASP A 1 163 ? -15.566 -1.492 9.981 1.00 86.06 163 ASP A C 1
ATOM 1268 O O . ASP A 1 163 ? -14.930 -1.221 8.959 1.00 86.06 163 ASP A O 1
ATOM 1272 N N . GLU A 1 164 ? -15.580 -2.724 10.500 1.00 85.00 164 GLU A N 1
ATOM 1273 C CA . GLU A 1 164 ? -14.826 -3.855 9.947 1.00 85.00 164 GLU A CA 1
ATOM 1274 C C . GLU A 1 164 ? -15.162 -4.129 8.476 1.00 85.00 164 GLU A C 1
ATOM 1276 O O . GLU A 1 164 ? -14.282 -4.398 7.651 1.00 85.00 164 GLU A O 1
ATOM 1281 N N . ARG A 1 165 ? -16.454 -4.087 8.130 1.00 88.62 165 ARG A N 1
ATOM 1282 C CA . ARG A 1 165 ? -16.918 -4.430 6.785 1.00 88.62 165 ARG A CA 1
ATOM 1283 C C . ARG A 1 165 ? -16.400 -3.413 5.777 1.00 88.62 165 ARG A C 1
ATOM 1285 O O . ARG A 1 165 ? -16.032 -3.798 4.668 1.00 88.62 165 ARG A O 1
ATOM 1292 N N . ARG A 1 166 ? -16.368 -2.133 6.151 1.00 89.75 166 ARG A N 1
ATOM 1293 C CA . ARG A 1 166 ? -15.780 -1.079 5.320 1.00 89.75 166 ARG A CA 1
ATOM 1294 C C . ARG A 1 166 ? -14.268 -1.203 5.243 1.00 89.75 166 ARG A C 1
ATOM 1296 O O . ARG A 1 166 ? -13.726 -1.074 4.149 1.00 89.75 166 ARG A O 1
ATOM 1303 N N . PHE A 1 167 ? -13.613 -1.532 6.351 1.00 88.69 167 PHE A N 1
ATOM 1304 C CA . PHE A 1 167 ? -12.165 -1.698 6.390 1.00 88.69 167 PHE A CA 1
ATOM 1305 C C . PHE A 1 167 ? -11.687 -2.863 5.517 1.00 88.69 167 PHE A C 1
ATOM 1307 O O . PHE A 1 167 ? -10.664 -2.769 4.844 1.00 88.69 167 PHE A O 1
ATOM 1314 N N . ARG A 1 168 ? -12.477 -3.938 5.417 1.00 90.69 168 ARG A N 1
ATOM 1315 C CA . ARG A 1 168 ? -12.207 -5.041 4.486 1.00 90.69 168 ARG A CA 1
ATOM 1316 C C . ARG A 1 168 ? -12.088 -4.579 3.031 1.00 90.69 168 ARG A C 1
ATOM 1318 O O . ARG A 1 168 ? -11.269 -5.129 2.304 1.00 90.69 168 ARG A O 1
ATOM 1325 N N . ARG A 1 169 ? -12.831 -3.542 2.629 1.00 92.94 169 ARG A N 1
ATOM 1326 C CA . ARG A 1 169 ? -12.727 -2.970 1.277 1.00 92.94 169 ARG A CA 1
ATOM 1327 C C . ARG A 1 169 ? -11.375 -2.310 1.034 1.00 92.94 169 ARG A C 1
ATOM 1329 O O . ARG A 1 169 ? -10.834 -2.458 -0.051 1.00 92.94 169 ARG A O 1
ATOM 1336 N N . LEU A 1 170 ? -10.796 -1.656 2.047 1.00 91.75 170 LEU A N 1
ATOM 1337 C CA . LEU A 1 170 ? -9.437 -1.116 1.947 1.00 91.75 170 LEU A CA 1
ATOM 1338 C C . LEU A 1 170 ? -8.440 -2.245 1.676 1.00 91.75 170 LEU A C 1
ATOM 1340 O O . LEU A 1 170 ? -7.649 -2.161 0.745 1.00 91.75 170 LEU A O 1
ATOM 1344 N N . VAL A 1 171 ? -8.524 -3.334 2.444 1.00 91.88 171 VAL A N 1
ATOM 1345 C CA . VAL A 1 171 ? -7.672 -4.518 2.247 1.00 91.88 171 VAL A CA 1
ATOM 1346 C C . VAL A 1 171 ? -7.825 -5.090 0.833 1.00 91.88 171 VAL A C 1
ATOM 1348 O O . VAL A 1 171 ? -6.829 -5.408 0.188 1.00 91.88 171 VAL A O 1
ATOM 1351 N N . GLU A 1 172 ? -9.059 -5.222 0.345 1.00 95.44 172 GLU A N 1
ATOM 1352 C CA . GLU A 1 172 ? -9.355 -5.740 -0.996 1.00 95.44 172 GLU A CA 1
ATOM 1353 C C . GLU A 1 172 ? -8.806 -4.839 -2.111 1.00 95.44 172 GLU A C 1
ATOM 1355 O O . GLU A 1 172 ? -8.240 -5.350 -3.077 1.00 95.44 172 GLU A O 1
ATOM 1360 N N . GLU A 1 173 ? -8.905 -3.516 -1.969 1.00 95.56 173 GLU A N 1
ATOM 1361 C CA . GLU A 1 173 ? -8.362 -2.566 -2.943 1.00 95.56 173 GLU A CA 1
ATOM 1362 C C . GLU A 1 173 ? -6.829 -2.581 -2.969 1.00 95.56 173 GLU A C 1
ATOM 1364 O O . GLU A 1 173 ? -6.238 -2.690 -4.043 1.00 95.56 173 GLU A O 1
ATOM 1369 N N . LEU A 1 174 ? -6.174 -2.556 -1.802 1.00 95.12 174 LEU A N 1
ATOM 1370 C CA . LEU A 1 174 ? -4.712 -2.650 -1.708 1.00 95.12 174 LEU A CA 1
ATOM 1371 C C . LEU A 1 174 ? -4.203 -3.960 -2.322 1.00 95.12 174 LEU A C 1
ATOM 1373 O O . LEU A 1 174 ? -3.231 -3.960 -3.084 1.00 95.12 174 LEU A O 1
ATOM 1377 N N . LYS A 1 175 ? -4.908 -5.065 -2.052 1.00 95.94 175 LYS A N 1
ATOM 1378 C CA . LYS A 1 175 ? -4.634 -6.362 -2.667 1.00 95.94 175 LYS A CA 1
ATOM 1379 C C . LYS A 1 175 ? -4.767 -6.311 -4.185 1.00 95.94 175 LYS A C 1
ATOM 1381 O O . LYS A 1 175 ? -3.866 -6.782 -4.872 1.00 95.94 175 LYS A O 1
ATOM 1386 N N . ALA A 1 176 ? -5.850 -5.746 -4.715 1.00 97.19 176 ALA A N 1
ATOM 1387 C CA . ALA A 1 176 ? -6.080 -5.671 -6.156 1.00 97.19 176 ALA A CA 1
ATOM 1388 C C . ALA A 1 176 ? -4.994 -4.854 -6.882 1.00 97.19 176 ALA A C 1
ATOM 1390 O O . ALA A 1 176 ? -4.580 -5.212 -7.989 1.00 97.19 176 ALA A O 1
ATOM 1391 N N . ILE A 1 177 ? -4.486 -3.790 -6.250 1.00 96.06 177 ILE A N 1
ATOM 1392 C CA . ILE A 1 177 ? -3.373 -2.995 -6.790 1.00 96.06 177 ILE A CA 1
ATOM 1393 C C . ILE A 1 177 ? -2.081 -3.825 -6.801 1.00 96.06 177 ILE A C 1
ATOM 1395 O O . ILE A 1 177 ? -1.400 -3.875 -7.825 1.00 96.06 177 ILE A O 1
ATOM 1399 N N . ASN A 1 178 ? -1.765 -4.530 -5.709 1.00 95.50 178 ASN A N 1
ATOM 1400 C CA . ASN A 1 178 ? -0.615 -5.440 -5.658 1.00 95.50 178 ASN A CA 1
ATOM 1401 C C . ASN A 1 178 ? -0.725 -6.589 -6.664 1.00 95.50 178 ASN A C 1
ATOM 1403 O O . ASN A 1 178 ? 0.263 -6.956 -7.296 1.00 95.50 178 ASN A O 1
ATOM 1407 N N . ASP A 1 179 ? -1.910 -7.178 -6.814 1.00 96.00 179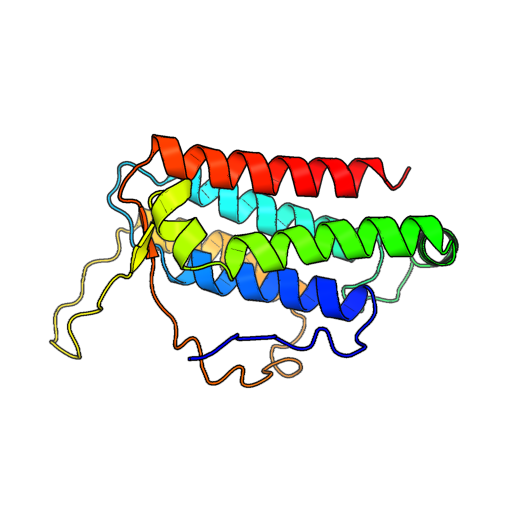 ASP A N 1
ATOM 1408 C CA . ASP A 1 179 ? -2.164 -8.210 -7.815 1.00 96.00 179 ASP A CA 1
ATOM 1409 C C . ASP A 1 179 ? -1.870 -7.635 -9.204 1.00 96.00 179 ASP A C 1
ATOM 1411 O O . ASP A 1 179 ? -1.109 -8.231 -9.958 1.00 96.00 179 ASP A O 1
ATOM 1415 N N . SER A 1 180 ? -2.364 -6.436 -9.511 1.00 95.00 180 SER A N 1
ATOM 1416 C CA . SER A 1 180 ? -2.083 -5.762 -10.784 1.00 95.00 180 SER A CA 1
ATOM 1417 C C . SER A 1 180 ? -0.584 -5.525 -11.004 1.00 95.00 180 SER A C 1
ATOM 1419 O O . SER A 1 180 ? -0.084 -5.840 -12.078 1.00 95.00 180 SER A O 1
ATOM 1421 N N . LEU A 1 181 ? 0.157 -5.051 -9.992 1.00 91.81 181 LEU A N 1
ATOM 1422 C CA . LEU A 1 181 ? 1.616 -4.868 -10.079 1.00 91.81 181 LEU A CA 1
ATOM 1423 C C . LEU A 1 181 ? 2.356 -6.174 -10.389 1.00 91.81 181 LEU A C 1
ATOM 1425 O O . LEU A 1 181 ? 3.281 -6.172 -11.198 1.00 91.81 181 LEU A O 1
ATOM 1429 N N . ASN A 1 182 ? 1.945 -7.279 -9.763 1.00 89.31 182 ASN A N 1
ATOM 1430 C CA . ASN A 1 182 ? 2.561 -8.586 -9.984 1.00 89.31 182 ASN A CA 1
ATOM 1431 C C . ASN A 1 182 ? 2.251 -9.150 -11.377 1.00 89.31 182 ASN A C 1
ATOM 1433 O O . ASN A 1 182 ? 3.112 -9.790 -11.959 1.00 89.31 182 ASN A O 1
ATOM 1437 N N . HIS A 1 183 ? 1.062 -8.895 -11.933 1.00 90.12 183 HIS A N 1
ATOM 1438 C CA . HIS A 1 183 ? 0.697 -9.373 -13.274 1.00 90.12 183 HIS A CA 1
ATOM 1439 C C . HIS A 1 183 ? 1.290 -8.532 -14.418 1.00 90.12 183 HIS A C 1
ATOM 1441 O O . HIS A 1 183 ? 1.225 -8.952 -15.572 1.00 90.12 183 HIS A O 1
ATOM 1447 N N . LEU A 1 184 ? 1.837 -7.341 -14.137 1.00 85.06 184 LEU A N 1
ATOM 1448 C CA . LEU A 1 184 ? 2.480 -6.498 -15.154 1.00 85.06 184 LEU A CA 1
ATOM 1449 C C . LEU A 1 184 ? 3.864 -7.001 -15.579 1.00 85.06 184 LEU A C 1
ATOM 1451 O O . LEU A 1 184 ? 4.368 -6.569 -16.617 1.00 85.06 184 LEU A O 1
ATOM 1455 N N . LEU A 1 185 ? 4.483 -7.868 -14.781 1.00 72.38 185 LEU A N 1
ATOM 1456 C CA . LEU A 1 185 ? 5.813 -8.406 -15.029 1.00 72.38 185 LEU A CA 1
ATOM 1457 C C . LEU A 1 185 ? 5.712 -9.934 -15.174 1.00 72.38 185 LEU A C 1
ATOM 1459 O O . LEU A 1 185 ? 4.946 -10.545 -14.429 1.00 72.38 185 LEU A O 1
ATOM 1463 N N . PRO A 1 186 ? 6.409 -10.535 -16.153 1.00 59.91 186 PRO A N 1
ATOM 1464 C CA . PRO A 1 186 ? 6.391 -11.978 -16.383 1.00 59.91 186 PRO A CA 1
ATOM 1465 C C . PRO A 1 186 ? 7.059 -12.784 -15.262 1.00 59.91 186 PRO A C 1
ATOM 1467 O O . PRO A 1 186 ? 8.000 -12.259 -14.621 1.00 59.91 186 PRO A O 1
#

Sequence (186 aa):
MEVASTVITTAGVVGLFNTALEVFDYVQSAAAFGSTHEVLQVKIEVEKVRLLIWGQWIGLDGSADQRGDAVNEVLDREYLKTAVAGLLVCFVKILEDSEGLRDRYGLVPRVDPGTGTGVEMENLDQQLLGSTFKRTYDKFRGNPSRRQRDSTLALRMRWAVADERRFRRLVEELKAINDSLNHLLP

Organism: NCBI:txid42249

pLDDT: mean 70.53, std 18.91, range [30.69, 97.19]

InterPro domains:
  IPR029498 Prion-inhibition and propagation, HeLo domain [PF14479] (6-186)
  IPR038305 HeLo domain superfamily [G3DSA:1.20.120.1020] (1-186)